Protein AF-A0A1X0QVS4-F1 (afdb_monomer)

Nearest PDB structures (foldseek):
  6o60-assembly1_C  TM=9.114E-01  e=9.063E-06  Homo sapiens
  6wcq-assembly1_B  TM=8.291E-01  e=2.139E-06  Homo sapiens
  1fs2-assembly1_C  TM=6.252E-01  e=4.078E-04  Homo sapiens
  8bya-assembly1_E  TM=4.951E-01  e=1.244E-03  Homo sapiens
  9be4-assembly1_A  TM=3.996E-01  e=5.946E-01  Brevibacillus parabrevis

Radius of gyration: 20.57 Å; Cα contacts (8 Å, |Δi|>4): 271; chains: 1; bounding box: 46×61×54 Å

Organism: NCBI:txid86635

Sequence (178 aa):
MSECNQVNSSDGFFRLAIECTSLETLLLAYQTGVTNQAMQLFLSHCPSLRHVDVSGCRLLTDHAFLLNDNDLQLETLNVSGLDLLTSDSIHQLLSRLSRLKELCLGVTYDLDEADRILEIINHCEKKFFIDIERYYTICRINHTDTNIPTHPHPRLVHLPSTDISLPSASTWNLPSLQ

Solvent-accessible surface area (backbone atoms only — not comparable to full-atom values): 10366 Å² total; per-residue (Å²): 144,78,73,70,67,58,50,46,34,76,67,35,40,47,50,48,18,70,73,42,36,78,36,38,69,47,83,47,59,63,33,88,55,51,38,30,67,49,44,42,41,36,66,71,39,15,59,53,27,25,37,39,32,42,24,44,16,62,67,29,35,47,69,28,71,68,66,93,71,71,77,54,48,33,29,36,41,32,50,20,60,30,84,56,50,48,69,69,44,54,47,48,50,67,71,48,36,83,52,43,42,36,40,31,42,26,81,86,51,62,62,72,58,52,48,53,48,47,55,62,70,28,66,89,48,83,46,62,46,74,37,70,89,60,45,38,16,39,32,45,65,53,102,82,62,85,79,66,80,88,63,83,74,82,74,77,75,77,72,73,95,69,81,84,77,77,78,73,95,82,74,82,81,75,82,84,83,130

pLDDT: mean 80.31, std 20.59, range [31.5, 98.31]

Foldseek 3Di:
DPPVVVCLAPVNLLCCLQVVQCDQEEAQALPQSDALSSLQSNQVRNQNHAYYEHANNQRDALSSVPDPDLRRQHAEYEHANNPRYDLVSVLVCVVRNPNHFKYAHFLPDDLVSVVVSQCVVCVPHNQWAFDVVRRRMIGGDDPPDPPGDPDRDPPPPPPPPDDPPDDDPPPDPDDDDD

Secondary structure (DSSP, 8-state):
--STTTTTSHHHHHHHHHH-TT--EEE-TT-TT--HHHHHHHHHH-TT--EEE-TT-TT-BGGGG--S-S-----EEE-TT-TB--HHHHHHHHHH-TT--EEE--TTS-HHHHHHHHHHHTSSS--EEEETTTTSEEEEPPTT-TT---S--------------PPPS----PPPP-

Mean predicted aligned error: 10.95 Å

InterPro domains:
  IPR006553 Leucine-rich repeat, cysteine-containing subtype [SM00367] (20-45)
  IPR006553 Leucine-rich repeat, cysteine-containing subtype [SM00367] (46-70)
  IPR006553 Leucine-rich repeat, cysteine-containing subtype [SM00367] (71-96)
  IPR032675 Leucine-rich repeat domain superfamily [G3DSA:3.80.10.10] (1-168)

Structure (mmCIF, N/CA/C/O backbone):
data_AF-A0A1X0QVS4-F1
#
_entry.id   AF-A0A1X0QVS4-F1
#
loop_
_atom_site.group_PDB
_atom_site.id
_atom_site.type_symbol
_atom_site.label_atom_id
_atom_site.label_alt_id
_atom_site.label_comp_id
_atom_site.label_asym_id
_atom_site.label_entity_id
_atom_site.label_seq_id
_atom_site.pdbx_PDB_ins_code
_atom_site.Cartn_x
_atom_site.Cartn_y
_atom_site.Cartn_z
_atom_site.occupancy
_atom_site.B_iso_or_equiv
_atom_site.auth_seq_id
_atom_site.auth_comp_id
_atom_site.auth_asym_id
_atom_site.auth_atom_id
_atom_site.pdbx_PDB_model_num
ATOM 1 N N . MET A 1 1 ? 3.334 -16.657 -26.016 1.00 38.31 1 MET A N 1
ATOM 2 C CA . MET A 1 1 ? 3.492 -15.916 -24.741 1.00 38.31 1 MET A CA 1
ATOM 3 C C . MET A 1 1 ? 4.290 -14.624 -24.967 1.00 38.31 1 MET A C 1
ATOM 5 O O . MET A 1 1 ? 5.210 -14.345 -24.216 1.00 38.31 1 MET A O 1
ATOM 9 N N . SER A 1 2 ? 3.974 -13.830 -25.997 1.00 41.56 2 SER A N 1
ATOM 10 C CA . SER A 1 2 ? 4.883 -12.760 -26.465 1.00 41.56 2 SER A CA 1
ATOM 11 C C . SER A 1 2 ? 4.230 -11.376 -26.567 1.00 41.56 2 SER A C 1
ATOM 13 O O . SER A 1 2 ? 4.905 -10.418 -26.924 1.00 41.56 2 SER A O 1
ATOM 15 N N . GLU A 1 3 ? 2.943 -11.248 -26.237 1.00 41.56 3 GLU A N 1
ATOM 16 C CA . GLU A 1 3 ? 2.177 -10.016 -26.485 1.00 41.56 3 GLU A CA 1
ATOM 17 C C . GLU A 1 3 ? 1.961 -9.152 -25.230 1.00 41.56 3 GLU A C 1
ATOM 19 O O . GLU A 1 3 ? 1.669 -7.967 -25.350 1.00 41.56 3 GLU A O 1
ATOM 24 N N . CYS A 1 4 ? 2.207 -9.672 -24.020 1.00 45.28 4 CYS A N 1
ATOM 25 C CA . CYS A 1 4 ? 2.080 -8.881 -22.784 1.00 45.28 4 CYS A CA 1
ATOM 26 C C . CYS A 1 4 ? 3.249 -7.905 -22.542 1.00 45.28 4 CYS A C 1
ATOM 28 O O . CYS A 1 4 ? 3.145 -7.026 -21.691 1.00 45.28 4 CYS A O 1
ATOM 30 N N . ASN A 1 5 ? 4.348 -8.004 -23.299 1.00 46.41 5 ASN A N 1
ATOM 31 C CA . ASN A 1 5 ? 5.523 -7.151 -23.083 1.00 46.41 5 ASN A CA 1
ATOM 32 C C . ASN A 1 5 ? 5.328 -5.700 -23.552 1.00 46.41 5 ASN A C 1
ATOM 34 O O . ASN A 1 5 ? 6.068 -4.827 -23.110 1.00 46.41 5 ASN A O 1
ATOM 38 N N . GLN A 1 6 ? 4.353 -5.421 -24.428 1.00 49.31 6 GLN A N 1
ATOM 39 C CA . GLN A 1 6 ? 4.104 -4.052 -24.904 1.00 49.31 6 GLN A CA 1
ATOM 40 C C . GLN A 1 6 ? 3.327 -3.215 -23.884 1.00 49.31 6 GLN A C 1
ATOM 42 O O . GLN A 1 6 ? 3.562 -2.012 -23.774 1.00 49.31 6 GLN A O 1
ATOM 47 N N . VAL A 1 7 ? 2.448 -3.848 -23.100 1.00 57.62 7 VAL A N 1
ATOM 48 C CA . VAL A 1 7 ? 1.670 -3.163 -22.056 1.00 57.62 7 VAL 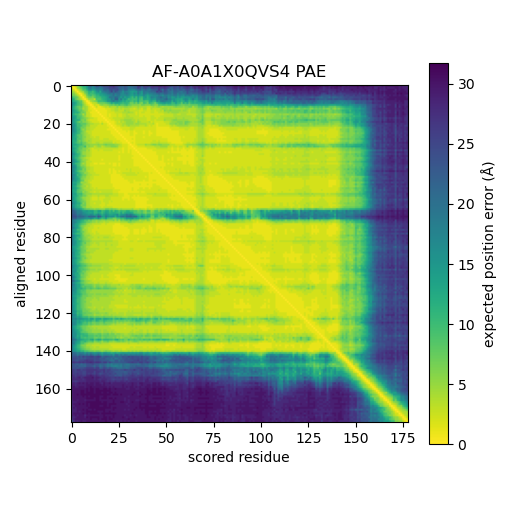A CA 1
ATOM 49 C C . VAL A 1 7 ? 2.568 -2.753 -20.889 1.00 57.62 7 VAL A C 1
ATOM 51 O O . VAL A 1 7 ? 2.390 -1.678 -20.332 1.00 57.62 7 VAL A O 1
ATOM 54 N N . ASN A 1 8 ? 3.595 -3.559 -20.604 1.00 55.66 8 ASN A N 1
ATOM 55 C CA . ASN A 1 8 ? 4.583 -3.295 -19.558 1.00 55.66 8 ASN A CA 1
ATOM 56 C C . ASN A 1 8 ? 5.638 -2.238 -19.945 1.00 55.66 8 ASN A C 1
ATOM 58 O O . ASN A 1 8 ? 6.619 -2.058 -19.225 1.00 55.66 8 ASN A O 1
ATOM 62 N N . SER A 1 9 ? 5.472 -1.558 -21.083 1.00 66.56 9 SER A N 1
ATOM 63 C CA . SER A 1 9 ? 6.264 -0.374 -21.416 1.00 66.56 9 SER A CA 1
ATOM 64 C C . SER A 1 9 ? 5.683 0.866 -20.729 1.00 66.56 9 SER A C 1
ATOM 66 O O . SER A 1 9 ? 4.486 0.923 -20.444 1.00 66.56 9 SER A O 1
ATOM 68 N N . SER A 1 10 ? 6.514 1.886 -20.492 1.00 70.19 10 SER A N 1
ATOM 69 C CA . SER A 1 10 ? 6.056 3.186 -19.974 1.00 70.19 10 SER A CA 1
ATOM 70 C C . SER A 1 10 ? 4.887 3.749 -20.785 1.00 70.19 10 SER A C 1
ATOM 72 O O . SER A 1 10 ? 3.945 4.294 -20.215 1.00 70.19 10 SER A O 1
ATOM 74 N N . ASP A 1 11 ? 4.925 3.560 -22.104 1.00 78.62 11 ASP A N 1
ATOM 75 C CA . ASP A 1 11 ? 3.928 4.077 -23.040 1.00 78.62 11 ASP A CA 1
ATOM 76 C C . ASP A 1 11 ? 2.620 3.279 -22.967 1.00 78.62 11 ASP A C 1
ATOM 78 O O . ASP A 1 11 ? 1.534 3.855 -23.038 1.00 78.62 11 ASP A O 1
ATOM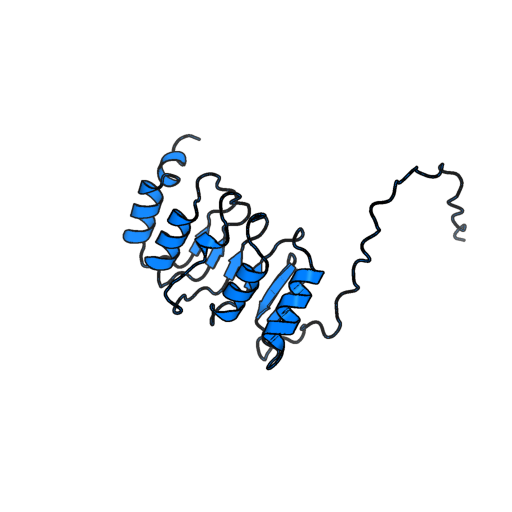 82 N N . GLY A 1 12 ? 2.708 1.959 -22.775 1.00 82.19 12 GLY A N 1
ATOM 83 C CA . GLY A 1 12 ? 1.550 1.086 -22.582 1.00 82.19 12 GLY A CA 1
ATOM 84 C C . GLY A 1 12 ? 0.770 1.441 -21.317 1.00 82.19 12 GLY A C 1
ATOM 85 O O . GLY A 1 12 ? -0.439 1.670 -21.384 1.00 82.19 12 GLY A O 1
ATOM 86 N N . PHE A 1 13 ? 1.464 1.571 -20.184 1.00 85.19 13 PHE A N 1
ATOM 87 C CA . PHE A 1 13 ? 0.845 1.999 -18.928 1.00 85.19 13 PHE A CA 1
ATOM 88 C C . PHE A 1 13 ? 0.297 3.420 -18.996 1.00 85.19 13 PHE A C 1
ATOM 90 O O . PHE A 1 13 ? -0.798 3.664 -18.493 1.00 85.19 13 PHE A O 1
ATOM 97 N N . PHE A 1 14 ? 1.009 4.340 -19.655 1.00 86.00 14 PHE A N 1
ATOM 98 C CA . PHE A 1 14 ? 0.517 5.698 -19.859 1.00 86.00 14 PHE A CA 1
ATOM 99 C C . PHE A 1 14 ? -0.824 5.695 -20.585 1.00 86.00 14 PHE A C 1
ATOM 101 O O . PHE A 1 14 ? -1.791 6.242 -20.059 1.00 86.00 14 PHE A O 1
ATOM 108 N N . ARG A 1 15 ? -0.912 5.027 -21.743 1.00 87.81 15 ARG A N 1
ATOM 109 C CA . ARG A 1 15 ? -2.158 4.953 -22.521 1.00 87.81 15 ARG A CA 1
ATOM 110 C C . ARG A 1 15 ? -3.296 4.326 -21.723 1.00 87.81 15 ARG A C 1
ATOM 112 O O . ARG A 1 15 ? -4.392 4.874 -21.728 1.00 87.81 15 ARG A O 1
ATOM 119 N N . LEU A 1 16 ? -3.033 3.239 -20.997 1.00 87.44 16 LEU A N 1
ATOM 120 C CA . LEU A 1 16 ? -4.042 2.622 -20.134 1.00 87.44 16 LEU A CA 1
ATOM 121 C C . LEU A 1 16 ? -4.538 3.579 -19.049 1.00 87.44 16 LEU A C 1
ATOM 123 O O . LEU A 1 16 ? -5.743 3.704 -18.867 1.00 87.44 16 LEU A O 1
ATOM 127 N N . ALA A 1 17 ? -3.641 4.274 -18.353 1.00 87.88 17 ALA A N 1
ATOM 128 C CA . ALA A 1 17 ? -4.026 5.191 -17.286 1.00 87.88 17 ALA A CA 1
ATOM 129 C C . ALA A 1 17 ? -4.885 6.357 -17.810 1.00 87.88 17 ALA A C 1
ATOM 131 O O . ALA A 1 17 ? -5.881 6.711 -17.183 1.00 87.88 17 ALA A O 1
ATOM 132 N N . ILE A 1 18 ? -4.544 6.925 -18.975 1.00 88.31 18 ILE A N 1
ATOM 133 C CA . ILE A 1 18 ? -5.279 8.073 -19.535 1.00 88.31 18 ILE A CA 1
ATOM 134 C C . ILE A 1 18 ? -6.581 7.687 -20.256 1.00 88.31 18 ILE A C 1
ATOM 136 O O . ILE A 1 18 ? -7.505 8.495 -20.301 1.00 88.31 18 ILE A O 1
ATOM 140 N N . GLU A 1 19 ? -6.671 6.486 -20.836 1.00 90.44 19 GLU A N 1
ATOM 141 C CA . GLU A 1 19 ? -7.868 6.019 -21.555 1.00 90.44 19 GLU A CA 1
ATOM 142 C C . GLU A 1 19 ? -8.857 5.318 -20.607 1.00 90.44 19 GLU A C 1
ATOM 144 O O . GLU A 1 19 ? -10.070 5.408 -20.799 1.00 90.44 19 GLU A O 1
ATOM 149 N N . CYS A 1 20 ? -8.368 4.655 -19.553 1.00 88.69 20 CYS A N 1
ATOM 150 C CA . CYS A 1 20 ? -9.178 3.916 -18.581 1.00 88.69 20 CYS A CA 1
ATOM 151 C C . CYS A 1 20 ? -9.369 4.700 -17.271 1.00 88.69 20 CYS A C 1
ATOM 153 O O . CYS A 1 20 ? -9.089 4.209 -16.180 1.00 88.69 20 CYS A O 1
ATOM 155 N N . THR A 1 21 ? -9.900 5.918 -17.351 1.00 89.81 21 THR A N 1
ATOM 156 C CA . THR A 1 21 ? -10.068 6.802 -16.177 1.00 89.81 21 THR A CA 1
ATOM 157 C C . THR A 1 21 ? -11.095 6.302 -15.152 1.00 89.81 21 THR A C 1
ATOM 159 O O . THR A 1 21 ? -11.050 6.690 -13.987 1.00 89.81 21 THR A O 1
ATOM 162 N N . SER A 1 22 ? -12.007 5.411 -15.555 1.00 92.50 22 SER A N 1
ATOM 163 C CA . SER A 1 22 ? -13.005 4.776 -14.672 1.00 92.50 22 SER A CA 1
ATOM 164 C C . SER A 1 22 ? -12.529 3.452 -14.061 1.00 92.50 22 SER A C 1
ATOM 166 O O . SER A 1 22 ? -13.344 2.667 -13.581 1.00 92.50 22 SER A O 1
ATOM 168 N N . LEU A 1 23 ? -11.229 3.152 -14.126 1.00 94.25 23 LEU A N 1
ATOM 169 C CA . LEU A 1 23 ? -10.682 1.909 -13.592 1.00 94.25 23 LEU A CA 1
ATOM 170 C C . LEU A 1 23 ? -10.853 1.852 -12.067 1.00 94.25 23 LEU A C 1
ATOM 172 O O . LEU A 1 23 ? -10.329 2.700 -11.351 1.00 94.25 23 LEU A O 1
ATOM 176 N N . GLU A 1 24 ? -11.549 0.825 -11.574 1.00 96.31 24 GLU A N 1
ATOM 177 C CA . GLU A 1 24 ? -11.716 0.587 -10.132 1.00 96.31 24 GLU A CA 1
ATOM 178 C C . GLU A 1 24 ? -10.710 -0.423 -9.570 1.00 96.31 24 GLU A C 1
ATOM 180 O O . GLU A 1 24 ? -10.394 -0.392 -8.382 1.00 96.31 24 GLU A O 1
ATOM 185 N N . THR A 1 25 ? -10.208 -1.330 -10.410 1.00 97.25 25 THR A N 1
ATOM 186 C CA . THR A 1 25 ? -9.322 -2.426 -10.000 1.00 97.25 25 THR A CA 1
ATOM 187 C C . THR A 1 25 ? -8.102 -2.505 -10.909 1.00 97.25 25 THR A C 1
ATOM 189 O O . THR A 1 25 ? -8.247 -2.610 -12.125 1.00 97.25 25 THR A O 1
ATOM 192 N N . LEU A 1 26 ? -6.908 -2.503 -10.319 1.00 96.56 26 LEU A N 1
ATOM 193 C CA . LEU A 1 26 ? -5.629 -2.645 -11.009 1.00 96.56 26 LEU A CA 1
ATOM 194 C C . LEU A 1 26 ? -4.856 -3.828 -10.419 1.00 96.56 26 LEU A C 1
ATOM 196 O O . LEU A 1 26 ? -4.452 -3.792 -9.260 1.00 96.56 26 LEU A O 1
ATOM 200 N N . LEU A 1 27 ? -4.641 -4.866 -11.228 1.00 96.75 27 LEU A N 1
ATOM 201 C CA . LEU A 1 27 ? -3.928 -6.079 -10.827 1.00 96.75 27 LEU A CA 1
ATOM 202 C C . LEU A 1 27 ? -2.660 -6.222 -11.664 1.00 96.75 27 LEU A C 1
ATOM 204 O O . LEU A 1 27 ? -2.720 -6.541 -12.851 1.00 96.75 27 LEU A O 1
ATOM 208 N N . LEU A 1 28 ? -1.516 -5.982 -11.036 1.00 95.38 28 LEU A N 1
ATOM 209 C CA . LEU A 1 28 ? -0.192 -5.995 -11.647 1.00 95.38 28 LEU A CA 1
ATOM 210 C C . LEU A 1 28 ? 0.800 -6.839 -10.832 1.00 95.38 28 LEU A C 1
ATOM 212 O O . LEU A 1 28 ? 2.000 -6.593 -10.876 1.00 95.38 28 LEU A O 1
ATOM 216 N N . ALA A 1 29 ? 0.328 -7.846 -10.096 1.00 95.50 29 ALA A N 1
ATOM 217 C CA . ALA A 1 29 ? 1.189 -8.702 -9.286 1.00 95.50 29 ALA A CA 1
ATOM 218 C C . ALA A 1 29 ? 2.315 -9.369 -10.111 1.00 95.50 29 ALA A C 1
ATOM 220 O O . ALA A 1 29 ? 2.115 -9.819 -11.247 1.00 95.50 29 ALA A O 1
ATOM 221 N N . TYR A 1 30 ? 3.504 -9.443 -9.512 1.00 94.19 30 TYR A N 1
ATOM 222 C CA . TYR A 1 30 ? 4.736 -10.054 -10.023 1.00 94.19 30 TYR A CA 1
ATOM 223 C C . TYR A 1 30 ? 5.214 -9.525 -11.384 1.00 94.19 30 TYR A C 1
ATOM 225 O O . TYR A 1 30 ? 5.986 -10.191 -12.079 1.00 94.19 30 TYR A O 1
ATOM 233 N N . GLN A 1 31 ? 4.785 -8.325 -11.780 1.00 92.25 31 GLN A N 1
ATOM 234 C CA . GLN A 1 31 ? 5.213 -7.722 -13.037 1.00 92.25 31 GLN A CA 1
ATOM 235 C C . GLN A 1 31 ? 6.565 -7.017 -12.873 1.00 92.25 31 GLN A C 1
ATOM 237 O O . GLN A 1 31 ? 6.719 -6.072 -12.103 1.00 92.25 31 GLN A O 1
ATOM 242 N N . THR A 1 32 ? 7.562 -7.435 -13.654 1.00 85.19 32 THR A N 1
ATOM 243 C CA . THR A 1 32 ? 8.924 -6.871 -13.603 1.00 85.19 32 THR A CA 1
ATOM 244 C C . THR A 1 32 ? 9.061 -5.516 -14.299 1.00 85.19 32 THR A C 1
ATOM 246 O O . THR A 1 32 ? 10.084 -4.861 -14.143 1.00 85.19 32 THR A O 1
ATOM 249 N N . GLY A 1 33 ? 8.072 -5.112 -15.104 1.00 85.12 33 GLY A N 1
ATOM 250 C CA . GLY A 1 33 ? 8.078 -3.846 -15.850 1.00 85.12 33 GLY A CA 1
ATOM 251 C C . GLY A 1 33 ? 7.354 -2.694 -15.152 1.00 85.12 33 GLY A C 1
ATOM 252 O O . GLY A 1 33 ? 7.338 -1.582 -15.673 1.00 85.12 33 GLY A O 1
ATOM 253 N N . VAL A 1 34 ? 6.739 -2.940 -13.993 1.00 91.56 34 VAL A N 1
ATOM 254 C CA . VAL A 1 34 ? 5.989 -1.913 -13.262 1.00 91.56 34 VAL A CA 1
ATOM 255 C C . VAL A 1 34 ? 6.966 -1.021 -12.507 1.00 91.56 34 VAL A C 1
ATOM 257 O O . VAL A 1 34 ? 7.715 -1.480 -11.647 1.00 91.56 34 VAL A O 1
ATOM 260 N N . THR A 1 35 ? 6.968 0.263 -12.855 1.00 93.00 35 THR A N 1
ATOM 261 C CA . THR A 1 35 ? 7.853 1.280 -12.278 1.00 93.00 35 THR A CA 1
ATOM 262 C C . THR A 1 35 ? 7.076 2.243 -11.384 1.00 93.00 35 THR A C 1
ATOM 264 O O . THR A 1 35 ? 5.852 2.352 -11.480 1.00 93.00 35 THR A O 1
ATOM 267 N N . ASN A 1 36 ? 7.797 3.014 -10.564 1.00 94.94 36 ASN A N 1
ATOM 268 C CA . ASN A 1 36 ? 7.209 4.093 -9.764 1.00 94.94 36 ASN A CA 1
ATOM 269 C C . ASN A 1 36 ? 6.385 5.063 -10.626 1.00 94.94 36 ASN A C 1
ATOM 271 O O . ASN A 1 36 ? 5.276 5.429 -10.253 1.00 94.94 36 ASN A O 1
ATOM 275 N N . GLN A 1 37 ? 6.895 5.422 -11.810 1.00 92.25 37 GLN A N 1
ATOM 276 C CA . GLN A 1 37 ? 6.202 6.312 -12.742 1.00 92.25 37 GLN A CA 1
ATOM 277 C C . GLN A 1 37 ? 4.903 5.691 -13.270 1.00 92.25 37 GLN A C 1
ATOM 279 O O . GLN A 1 37 ? 3.888 6.378 -13.345 1.00 92.25 37 GLN A O 1
ATOM 284 N N . ALA A 1 38 ? 4.911 4.398 -13.613 1.00 92.25 38 ALA A N 1
ATOM 285 C CA . ALA A 1 38 ? 3.699 3.704 -14.044 1.00 92.25 38 ALA A CA 1
ATOM 286 C C . ALA A 1 38 ? 2.628 3.727 -12.944 1.00 92.25 38 ALA A C 1
ATOM 288 O O . ALA A 1 38 ? 1.474 4.055 -13.213 1.00 92.25 38 ALA A O 1
ATOM 289 N N . MET A 1 39 ? 3.019 3.467 -11.693 1.00 94.19 39 MET A N 1
ATOM 290 C CA . MET A 1 39 ? 2.101 3.546 -10.556 1.00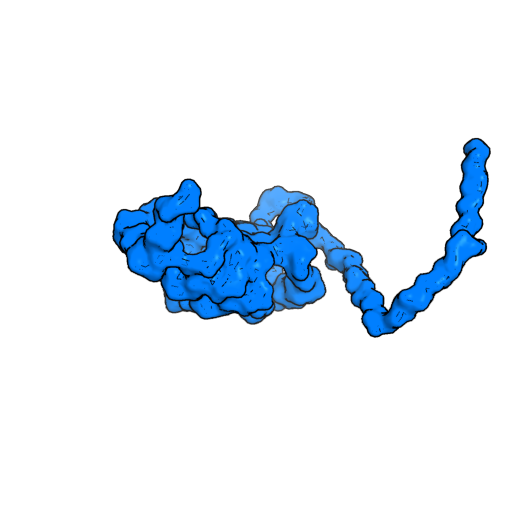 94.19 39 MET A CA 1
ATOM 291 C C . MET A 1 39 ? 1.551 4.951 -10.339 1.00 94.19 39 MET A C 1
ATOM 293 O O . MET A 1 39 ? 0.339 5.116 -10.218 1.00 94.19 39 MET A O 1
ATOM 297 N N . GLN A 1 40 ? 2.403 5.973 -10.372 1.00 92.81 40 GLN A N 1
ATOM 298 C CA . GLN A 1 40 ? 1.963 7.362 -10.249 1.00 92.81 40 GLN A CA 1
ATOM 299 C C . GLN A 1 40 ? 0.980 7.763 -11.358 1.00 92.81 40 GLN A C 1
ATOM 301 O O . GLN A 1 40 ? 0.046 8.518 -11.093 1.00 92.81 40 GLN A O 1
ATOM 306 N N . LEU A 1 41 ? 1.136 7.246 -12.583 1.00 91.69 41 LEU A N 1
ATOM 307 C CA . LEU A 1 41 ? 0.198 7.495 -13.68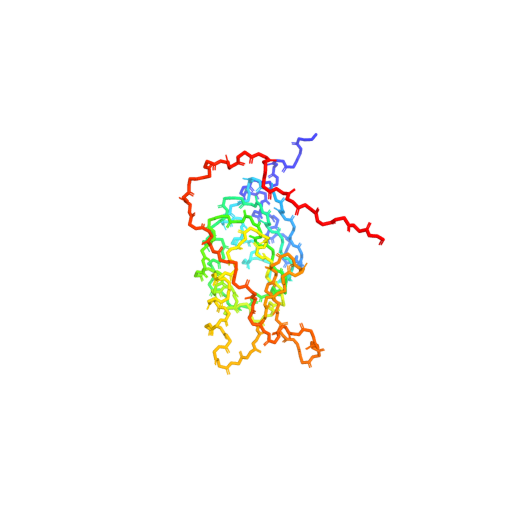2 1.00 91.69 41 LEU A CA 1
ATOM 308 C C . LEU A 1 41 ? -1.194 6.936 -13.382 1.00 91.69 41 LEU A C 1
ATOM 310 O O . LEU A 1 41 ? -2.168 7.678 -13.493 1.00 91.69 41 LEU A O 1
ATOM 314 N N . PHE A 1 42 ? -1.293 5.677 -12.948 1.00 93.12 42 PHE A N 1
ATOM 315 C CA . PHE A 1 42 ? -2.583 5.090 -12.574 1.00 93.12 42 PHE A CA 1
ATOM 316 C C . PHE A 1 42 ? -3.220 5.819 -11.396 1.00 93.12 42 PHE A C 1
ATOM 318 O O . PHE A 1 42 ? -4.398 6.161 -11.447 1.00 93.12 42 PHE A O 1
ATOM 325 N N . LEU A 1 43 ? -2.440 6.115 -10.356 1.00 92.06 43 LEU A N 1
ATOM 326 C CA . LEU A 1 43 ? -2.953 6.801 -9.174 1.00 92.06 43 LEU A CA 1
ATOM 327 C C . LEU A 1 43 ? -3.400 8.244 -9.482 1.00 92.06 43 LEU A C 1
ATOM 329 O O . LEU A 1 43 ? -4.306 8.741 -8.828 1.00 92.06 43 LEU A O 1
ATOM 333 N N . SER A 1 44 ? -2.824 8.911 -10.488 1.00 90.62 44 SER A N 1
ATOM 334 C CA . SER A 1 44 ? -3.215 10.278 -10.880 1.00 90.62 44 SER A CA 1
ATOM 335 C C . SER A 1 44 ? -4.352 10.350 -11.902 1.00 90.62 44 SER A C 1
ATOM 337 O O . SER A 1 44 ? -5.108 11.318 -11.890 1.00 90.62 44 SER A O 1
ATOM 339 N N . HIS A 1 45 ? -4.496 9.357 -12.784 1.00 91.50 45 HIS A N 1
ATOM 340 C CA . HIS A 1 45 ? -5.470 9.408 -13.886 1.00 91.50 45 HIS A CA 1
ATOM 341 C C . HIS A 1 45 ? -6.695 8.507 -13.680 1.00 91.50 45 HIS A C 1
ATOM 343 O O . HIS A 1 45 ? -7.686 8.661 -14.395 1.00 91.50 45 HIS A O 1
ATOM 349 N N . CYS A 1 46 ? -6.673 7.616 -12.685 1.00 92.38 46 CYS A N 1
ATOM 350 C CA . CYS A 1 46 ? -7.793 6.741 -12.340 1.00 92.38 46 CYS A CA 1
ATOM 351 C C . CYS A 1 46 ? -8.356 7.107 -10.949 1.00 92.38 46 CYS A C 1
ATOM 353 O O . CYS A 1 46 ? -8.113 6.390 -9.977 1.00 92.38 46 CYS A O 1
ATOM 355 N N . PRO A 1 47 ? -9.126 8.204 -10.804 1.00 91.56 47 PRO A N 1
ATOM 356 C CA . PRO A 1 47 ? -9.643 8.647 -9.501 1.00 91.56 47 PRO A CA 1
ATOM 357 C C . PRO A 1 47 ? -10.641 7.662 -8.871 1.00 91.56 47 PRO A C 1
ATOM 359 O O . PRO A 1 47 ? -10.863 7.682 -7.661 1.00 91.56 47 PRO A O 1
ATOM 362 N N . SER A 1 48 ? -11.242 6.792 -9.686 1.00 93.19 48 SER A N 1
ATOM 363 C CA . SER A 1 48 ? -12.156 5.740 -9.241 1.00 93.19 48 SER A CA 1
ATOM 364 C C . SER A 1 48 ? -11.443 4.492 -8.725 1.00 93.19 48 SER A C 1
ATOM 366 O O . SER A 1 48 ? -12.129 3.542 -8.371 1.00 93.19 48 SER A O 1
ATOM 368 N N . LEU A 1 49 ? -10.108 4.458 -8.674 1.00 95.00 49 LEU A N 1
ATOM 369 C CA . LEU A 1 49 ? -9.364 3.269 -8.271 1.00 95.00 49 LEU A CA 1
ATOM 370 C C . LEU A 1 49 ? -9.613 2.933 -6.793 1.00 95.00 49 LEU A C 1
ATOM 372 O O . LEU A 1 49 ? -9.468 3.782 -5.912 1.00 95.00 49 LEU A O 1
ATOM 376 N N . ARG A 1 50 ? -9.983 1.676 -6.530 1.00 96.88 50 ARG A N 1
ATOM 377 C CA . ARG A 1 50 ? -10.362 1.154 -5.203 1.00 96.88 50 ARG A CA 1
ATOM 378 C C . ARG A 1 50 ? -9.517 -0.042 -4.796 1.00 96.88 50 ARG A C 1
ATOM 380 O O . ARG A 1 50 ? -9.195 -0.181 -3.620 1.00 96.88 50 ARG A O 1
ATOM 387 N N . HIS A 1 51 ? -9.153 -0.890 -5.751 1.00 98.25 51 HIS A N 1
ATOM 388 C CA . HIS A 1 51 ? -8.463 -2.147 -5.488 1.00 98.25 51 HIS A CA 1
ATOM 389 C C . HIS A 1 51 ? -7.167 -2.209 -6.284 1.00 98.25 51 HIS A C 1
ATOM 391 O O . HIS A 1 51 ? -7.188 -2.188 -7.513 1.00 98.25 51 HIS A O 1
ATOM 397 N N . VAL A 1 52 ? -6.035 -2.275 -5.591 1.00 98.06 52 VAL A N 1
ATOM 398 C CA . VAL A 1 52 ? -4.714 -2.320 -6.220 1.00 98.06 52 VAL A CA 1
ATOM 399 C C . VAL A 1 52 ? -3.927 -3.500 -5.682 1.00 98.06 52 VAL A C 1
ATOM 401 O O . VAL A 1 52 ? -3.718 -3.613 -4.475 1.00 98.06 52 VAL A O 1
ATOM 404 N N . ASP A 1 53 ? -3.448 -4.346 -6.587 1.00 98.31 53 ASP A N 1
ATOM 405 C CA . ASP A 1 53 ? -2.468 -5.380 -6.278 1.00 98.31 53 ASP A CA 1
ATOM 406 C C . ASP A 1 53 ? -1.214 -5.182 -7.123 1.00 98.31 53 ASP A C 1
ATOM 408 O O . ASP A 1 53 ? -1.240 -5.321 -8.347 1.00 98.31 53 ASP A O 1
ATOM 412 N N . VAL A 1 54 ? -0.116 -4.855 -6.450 1.00 97.88 54 VAL A N 1
ATOM 413 C CA . VAL A 1 54 ? 1.220 -4.703 -7.039 1.00 97.88 54 VAL A CA 1
ATOM 414 C C . VAL A 1 54 ? 2.234 -5.595 -6.330 1.00 97.88 54 VAL A C 1
ATOM 416 O O . VAL A 1 54 ? 3.440 -5.352 -6.388 1.00 97.88 54 VAL A O 1
ATOM 419 N N . SER A 1 55 ? 1.754 -6.635 -5.649 1.00 97.81 55 SER A N 1
ATOM 420 C CA . SER A 1 55 ? 2.600 -7.554 -4.900 1.00 97.81 55 SER A CA 1
ATOM 421 C C . SER A 1 55 ? 3.707 -8.137 -5.778 1.00 97.81 55 SER A C 1
ATOM 423 O O . SER A 1 55 ? 3.520 -8.415 -6.961 1.00 97.81 55 SER A O 1
ATOM 425 N N . GLY A 1 56 ? 4.911 -8.264 -5.230 1.00 96.12 56 GLY A N 1
ATOM 426 C CA . GLY A 1 56 ? 6.075 -8.787 -5.944 1.00 96.12 56 GLY A CA 1
ATOM 427 C C . GLY A 1 56 ? 6.624 -7.899 -7.071 1.00 96.12 56 GLY A C 1
ATOM 428 O O . GLY A 1 56 ? 7.545 -8.333 -7.765 1.00 96.12 56 GLY A O 1
ATOM 429 N N . CYS A 1 57 ? 6.127 -6.671 -7.269 1.00 96.19 57 CYS A N 1
ATOM 430 C CA . CYS A 1 57 ? 6.712 -5.698 -8.204 1.00 96.19 57 CYS A CA 1
ATOM 431 C C . CYS A 1 57 ? 7.978 -5.054 -7.622 1.00 96.19 57 CYS A C 1
ATOM 433 O O . CYS A 1 57 ? 7.977 -3.900 -7.207 1.00 96.19 57 CYS A O 1
ATOM 435 N N . ARG A 1 58 ? 9.090 -5.793 -7.609 1.00 93.06 58 ARG A N 1
ATOM 436 C CA . ARG A 1 58 ? 10.329 -5.454 -6.871 1.00 93.06 58 ARG A CA 1
ATOM 437 C C . ARG A 1 58 ? 11.025 -4.134 -7.241 1.00 93.06 58 ARG A C 1
ATOM 439 O O . ARG A 1 58 ? 11.983 -3.761 -6.576 1.00 93.06 58 ARG A O 1
ATOM 446 N N . LEU A 1 59 ? 10.599 -3.455 -8.307 1.00 94.06 59 LEU A N 1
ATOM 447 C CA . LEU A 1 59 ? 11.124 -2.138 -8.691 1.00 94.06 59 LEU A CA 1
ATOM 448 C C . LEU A 1 59 ? 10.386 -0.976 -8.016 1.00 94.06 59 LEU A C 1
ATOM 450 O O . LEU A 1 59 ? 10.821 0.170 -8.143 1.00 94.06 59 LEU A O 1
ATOM 454 N N . LEU A 1 60 ? 9.271 -1.252 -7.338 1.00 96.88 60 LEU A N 1
ATOM 455 C CA . LEU A 1 60 ? 8.503 -0.235 -6.640 1.00 96.88 60 LEU A CA 1
ATOM 456 C C . LEU A 1 60 ? 9.170 0.148 -5.323 1.00 96.88 60 LEU A C 1
ATOM 458 O O . LEU A 1 60 ? 9.561 -0.709 -4.534 1.00 96.88 60 LEU A O 1
ATOM 462 N N . THR A 1 61 ? 9.269 1.453 -5.100 1.00 97.50 61 THR A N 1
ATOM 463 C CA . THR A 1 61 ? 9.777 2.064 -3.867 1.00 97.50 61 THR A CA 1
ATOM 464 C C . THR A 1 61 ? 8.741 3.039 -3.318 1.00 97.50 61 THR A C 1
ATOM 466 O O . THR A 1 61 ? 7.701 3.259 -3.944 1.00 97.50 61 THR A O 1
ATOM 469 N N . ASP A 1 62 ? 9.051 3.703 -2.206 1.00 96.69 62 ASP A N 1
ATOM 470 C CA . ASP A 1 62 ? 8.227 4.772 -1.623 1.00 96.69 62 ASP A CA 1
ATOM 471 C C . ASP A 1 62 ? 7.733 5.792 -2.662 1.00 96.69 62 ASP A C 1
ATOM 473 O O . ASP A 1 62 ? 6.603 6.275 -2.591 1.00 96.69 62 ASP A O 1
ATOM 477 N N . HIS A 1 63 ? 8.553 6.077 -3.681 1.00 95.56 63 HIS A N 1
ATOM 478 C CA . HIS A 1 63 ? 8.232 7.041 -4.731 1.00 95.56 63 HIS A CA 1
ATOM 479 C C . HIS A 1 63 ? 6.988 6.665 -5.541 1.00 95.56 63 HIS A C 1
ATOM 481 O O . HIS A 1 63 ? 6.295 7.562 -6.014 1.00 95.56 63 HIS A O 1
ATOM 487 N N . ALA A 1 64 ? 6.669 5.375 -5.682 1.00 95.12 64 ALA A N 1
ATOM 488 C CA . ALA A 1 64 ? 5.460 4.918 -6.370 1.00 95.12 64 ALA A CA 1
ATOM 489 C C . ALA A 1 64 ? 4.174 5.460 -5.731 1.00 95.12 64 ALA A C 1
ATOM 491 O O . ALA A 1 64 ? 3.175 5.656 -6.421 1.00 95.12 64 ALA A O 1
ATOM 492 N N . PHE A 1 65 ? 4.218 5.702 -4.419 1.00 93.12 65 PHE A N 1
ATOM 493 C CA . PHE A 1 65 ? 3.078 6.093 -3.595 1.00 93.12 65 PHE A CA 1
ATOM 494 C C . PHE A 1 65 ? 3.204 7.522 -3.043 1.00 93.12 65 PHE A C 1
ATOM 496 O O . PHE A 1 65 ? 2.349 7.972 -2.277 1.00 93.12 65 PHE A O 1
ATOM 503 N N . LEU A 1 66 ? 4.237 8.266 -3.460 1.00 85.75 66 LEU A N 1
ATOM 504 C CA . LEU A 1 66 ? 4.334 9.706 -3.234 1.00 85.75 66 LEU A CA 1
ATOM 505 C C . LEU A 1 66 ? 3.293 10.414 -4.101 1.00 85.75 66 LEU A C 1
ATOM 507 O O . LEU A 1 66 ? 3.528 10.744 -5.262 1.00 85.75 66 LEU A O 1
ATOM 511 N N . LEU A 1 67 ? 2.118 10.616 -3.522 1.00 71.75 67 LEU A N 1
ATOM 512 C CA . LEU A 1 67 ? 1.005 11.299 -4.163 1.00 71.75 67 LEU A CA 1
ATOM 513 C C . LEU A 1 67 ? 0.945 12.743 -3.689 1.00 71.75 67 LEU A C 1
ATOM 515 O O . LEU A 1 67 ? 1.249 13.024 -2.530 1.00 71.75 67 LEU A O 1
ATOM 519 N N . ASN A 1 68 ? 0.524 13.657 -4.556 1.00 67.50 68 ASN A N 1
ATOM 520 C CA . ASN A 1 68 ? 0.286 15.051 -4.173 1.00 67.50 68 ASN A CA 1
ATOM 521 C C . ASN A 1 68 ? -1.165 15.273 -3.722 1.00 67.50 68 ASN A C 1
ATOM 523 O O . ASN A 1 68 ? -1.404 16.086 -2.833 1.00 67.50 68 ASN A O 1
ATOM 527 N N . ASP A 1 69 ? -2.102 14.486 -4.255 1.00 64.25 69 ASP A N 1
ATOM 528 C CA . ASP A 1 69 ? -3.527 14.593 -3.955 1.00 64.25 69 ASP A CA 1
ATOM 529 C C . ASP A 1 69 ? -3.966 13.550 -2.920 1.00 64.25 69 ASP A C 1
ATOM 531 O O . ASP A 1 69 ? -3.558 12.389 -2.959 1.00 64.25 69 ASP A O 1
ATOM 535 N N . ASN A 1 70 ? -4.800 13.975 -1.969 1.00 60.69 70 ASN A N 1
ATOM 536 C CA . ASN A 1 70 ? -5.271 13.142 -0.855 1.00 60.69 70 ASN A CA 1
ATOM 537 C C . ASN A 1 70 ? -6.620 12.444 -1.127 1.00 60.69 70 ASN A C 1
ATOM 539 O O . ASN A 1 70 ? -7.134 11.765 -0.242 1.00 60.69 70 ASN A O 1
ATOM 543 N N . ASP A 1 71 ? -7.177 12.567 -2.336 1.00 68.81 71 ASP A N 1
ATOM 544 C CA . ASP A 1 71 ? -8.539 12.110 -2.660 1.00 68.81 71 ASP A CA 1
ATOM 545 C C . ASP A 1 71 ? -8.604 10.720 -3.310 1.00 68.81 71 ASP A C 1
ATOM 547 O O . ASP A 1 71 ? -9.603 10.362 -3.943 1.00 68.81 71 ASP A O 1
ATOM 551 N N . LEU A 1 72 ? -7.571 9.890 -3.141 1.00 84.44 72 LEU A N 1
ATOM 552 C CA . LEU A 1 72 ? -7.647 8.510 -3.609 1.00 84.44 72 LEU A CA 1
ATOM 553 C C . LEU A 1 72 ? -8.734 7.724 -2.877 1.00 84.44 72 LEU A C 1
ATOM 555 O O . LEU A 1 72 ? -8.828 7.718 -1.650 1.00 84.44 72 LEU A O 1
ATOM 559 N N . GLN A 1 73 ? -9.512 6.982 -3.659 1.00 91.56 73 GLN A N 1
ATOM 560 C CA . GLN A 1 73 ? -10.628 6.171 -3.179 1.00 91.56 73 GLN A CA 1
ATOM 561 C C . GLN A 1 73 ? -10.213 4.719 -2.892 1.00 91.56 73 GLN A C 1
ATOM 563 O O . GLN A 1 73 ? -11.067 3.832 -2.845 1.00 91.56 73 GLN A O 1
ATOM 568 N N . LEU A 1 74 ? -8.908 4.484 -2.692 1.00 95.00 74 LEU A N 1
ATOM 569 C CA . LEU A 1 74 ? -8.347 3.159 -2.447 1.00 95.00 74 LEU A CA 1
ATOM 570 C C . LEU A 1 74 ? -8.946 2.542 -1.184 1.00 95.00 74 LEU A C 1
ATOM 572 O O . LEU A 1 74 ? -8.878 3.115 -0.099 1.00 95.00 74 LEU A O 1
ATOM 576 N N . GLU A 1 75 ? -9.503 1.348 -1.346 1.00 96.94 75 GLU A N 1
ATOM 577 C CA . GLU A 1 75 ? -10.065 0.523 -0.285 1.00 96.94 75 GLU A CA 1
ATOM 578 C C . GLU A 1 75 ? -9.158 -0.659 0.043 1.00 96.94 75 GLU A C 1
ATOM 580 O O . GLU A 1 75 ? -9.030 -1.008 1.212 1.00 96.94 75 GLU A O 1
ATOM 585 N N . THR A 1 76 ? -8.501 -1.261 -0.948 1.00 97.94 76 THR A N 1
ATOM 586 C CA . THR A 1 76 ? -7.568 -2.371 -0.720 1.00 97.94 76 THR A CA 1
ATOM 587 C C . THR A 1 76 ? -6.281 -2.157 -1.500 1.00 97.94 76 THR A C 1
ATOM 589 O O . THR A 1 76 ? -6.320 -1.921 -2.711 1.00 97.94 76 THR A O 1
ATOM 592 N N . LEU A 1 77 ? -5.145 -2.286 -0.822 1.00 97.88 77 LEU A N 1
ATOM 593 C CA . LEU A 1 77 ? -3.822 -2.180 -1.423 1.00 97.88 77 LEU A CA 1
ATOM 594 C C . LEU A 1 77 ? -2.958 -3.367 -0.986 1.00 97.88 77 LEU A C 1
ATOM 596 O O . LEU A 1 77 ? -2.767 -3.597 0.205 1.00 97.88 77 LEU A O 1
ATOM 600 N N . ASN A 1 78 ? -2.426 -4.115 -1.947 1.00 98.19 78 ASN A N 1
ATOM 601 C CA . ASN A 1 78 ? -1.481 -5.196 -1.691 1.00 98.19 78 ASN A CA 1
ATOM 602 C C . ASN A 1 78 ? -0.072 -4.790 -2.141 1.00 98.19 78 ASN A C 1
ATOM 604 O O . ASN A 1 78 ? 0.183 -4.631 -3.338 1.00 98.19 78 ASN A O 1
ATOM 608 N N . VAL A 1 79 ? 0.825 -4.634 -1.164 1.00 97.50 79 VAL A N 1
ATOM 609 C CA . VAL A 1 79 ? 2.246 -4.273 -1.330 1.00 97.50 79 VAL A CA 1
ATOM 610 C C . VAL A 1 79 ? 3.177 -5.401 -0.875 1.00 97.50 79 VAL A C 1
ATOM 612 O O . VAL A 1 79 ? 4.361 -5.183 -0.624 1.00 97.50 79 VAL A O 1
ATOM 615 N N . SER A 1 80 ? 2.657 -6.626 -0.777 1.00 97.06 80 SER A N 1
ATOM 616 C CA . SER A 1 80 ? 3.438 -7.788 -0.352 1.00 97.06 80 SER A CA 1
ATOM 617 C C . SER A 1 80 ? 4.672 -7.997 -1.230 1.00 97.06 80 SER A C 1
ATOM 619 O O . SER A 1 80 ? 4.572 -8.011 -2.458 1.00 97.06 80 SER A O 1
ATOM 621 N N . GLY A 1 81 ? 5.837 -8.214 -0.618 1.00 95.12 81 GLY A N 1
ATOM 622 C CA . GLY A 1 81 ? 7.089 -8.466 -1.346 1.00 95.12 81 GLY A CA 1
ATOM 623 C C . GLY A 1 81 ? 7.644 -7.252 -2.103 1.00 95.12 81 GLY A C 1
ATOM 624 O O . GLY A 1 81 ? 8.388 -7.428 -3.072 1.00 95.12 81 GLY A O 1
ATOM 625 N N . LEU A 1 82 ? 7.257 -6.034 -1.705 1.00 96.19 82 LEU A N 1
ATOM 626 C CA . LEU A 1 82 ? 7.910 -4.792 -2.119 1.00 96.19 82 LEU A CA 1
ATOM 627 C C . LEU A 1 82 ? 9.048 -4.446 -1.148 1.00 96.19 82 LEU A C 1
ATOM 629 O O . LEU A 1 82 ? 8.911 -3.576 -0.296 1.00 96.19 82 LEU A O 1
ATOM 633 N N . ASP A 1 83 ? 10.187 -5.125 -1.293 1.00 93.38 83 ASP A N 1
ATOM 634 C CA . ASP A 1 83 ? 11.320 -5.051 -0.349 1.00 93.38 83 ASP A CA 1
ATOM 635 C C . ASP A 1 83 ? 11.982 -3.658 -0.242 1.00 93.38 83 ASP A C 1
ATOM 637 O O . ASP A 1 83 ? 12.789 -3.417 0.653 1.00 93.38 83 ASP A O 1
ATOM 641 N N . LEU A 1 84 ? 11.673 -2.741 -1.166 1.00 95.69 84 LEU A N 1
ATOM 642 C CA . LEU A 1 84 ? 12.195 -1.368 -1.200 1.00 95.69 84 LEU A CA 1
ATOM 643 C C . LEU A 1 84 ? 11.211 -0.330 -0.636 1.00 95.69 84 LEU A C 1
ATOM 645 O O . LEU A 1 84 ? 11.463 0.871 -0.758 1.00 95.69 84 LEU A O 1
ATOM 649 N N . LEU A 1 85 ? 10.084 -0.777 -0.076 1.00 95.94 85 LEU A N 1
ATOM 650 C CA . LEU A 1 85 ? 9.094 0.074 0.572 1.00 95.94 85 LEU A CA 1
ATOM 651 C C . LEU A 1 85 ? 9.422 0.206 2.066 1.00 95.94 85 LEU A C 1
ATOM 653 O O . LEU A 1 85 ? 9.551 -0.794 2.774 1.00 95.94 85 LEU A O 1
ATOM 657 N N . THR A 1 86 ? 9.570 1.434 2.550 1.00 96.38 86 THR A N 1
ATOM 658 C CA . THR A 1 86 ? 9.962 1.715 3.938 1.00 96.38 86 THR A CA 1
ATOM 659 C C . THR A 1 86 ? 8.765 1.745 4.886 1.00 96.38 86 THR A C 1
ATOM 661 O O . THR A 1 86 ? 7.616 1.933 4.473 1.00 96.38 86 THR A O 1
ATOM 664 N N . SER A 1 87 ? 9.024 1.610 6.189 1.00 95.19 87 SER A N 1
ATOM 665 C CA . SER A 1 87 ? 7.997 1.775 7.222 1.00 95.19 87 SER A CA 1
ATOM 666 C C . SER A 1 87 ? 7.393 3.179 7.249 1.00 95.19 87 SER A C 1
ATOM 668 O O . SER A 1 87 ? 6.184 3.313 7.445 1.00 95.19 87 SER A O 1
ATOM 670 N N . ASP A 1 88 ? 8.181 4.213 6.938 1.00 94.94 88 ASP A N 1
ATOM 671 C CA . ASP A 1 88 ? 7.680 5.578 6.743 1.00 94.94 88 ASP A CA 1
ATOM 672 C C . ASP A 1 88 ? 6.626 5.635 5.628 1.00 94.94 88 ASP A C 1
ATOM 674 O O . ASP A 1 88 ? 5.593 6.297 5.774 1.00 94.94 88 ASP A O 1
ATOM 678 N N . SER A 1 89 ? 6.842 4.909 4.527 1.00 95.06 89 SER A N 1
ATOM 679 C CA . SER A 1 89 ? 5.875 4.833 3.430 1.00 95.06 89 SER A CA 1
ATOM 680 C C . SER A 1 89 ? 4.589 4.111 3.845 1.00 95.06 89 SER A C 1
ATOM 682 O O . SER A 1 89 ? 3.494 4.601 3.563 1.00 95.06 89 SER A O 1
ATOM 684 N N . ILE A 1 90 ? 4.690 3.011 4.601 1.00 96.38 90 ILE A N 1
ATOM 685 C CA . ILE A 1 90 ? 3.521 2.321 5.178 1.00 96.38 90 ILE A CA 1
ATOM 686 C C . ILE A 1 90 ? 2.734 3.252 6.110 1.00 96.38 90 ILE A C 1
ATOM 688 O O . ILE A 1 90 ? 1.511 3.371 5.984 1.00 96.38 90 ILE A O 1
ATOM 692 N N . HIS A 1 91 ? 3.422 3.971 6.999 1.00 95.44 91 HIS A N 1
ATOM 693 C CA . HIS A 1 91 ? 2.801 4.957 7.880 1.00 95.44 91 HIS A CA 1
ATOM 694 C C . HIS A 1 91 ? 2.077 6.057 7.083 1.00 95.44 91 HIS A C 1
ATOM 696 O O . HIS A 1 91 ? 0.938 6.418 7.403 1.00 95.44 91 HIS A O 1
ATOM 702 N N . GLN A 1 92 ? 2.698 6.579 6.018 1.00 93.31 92 GLN A N 1
ATOM 703 C CA . GLN A 1 92 ? 2.082 7.579 5.142 1.00 93.31 92 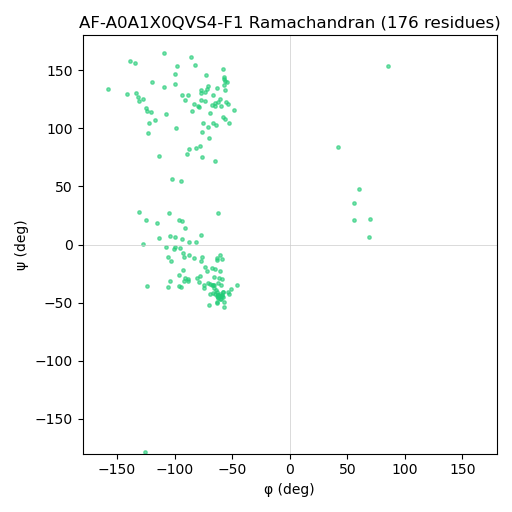GLN A CA 1
ATOM 704 C C . GLN A 1 92 ? 0.842 7.041 4.422 1.00 93.31 92 GLN A C 1
ATOM 706 O O . GLN A 1 92 ? -0.177 7.732 4.394 1.00 93.31 92 GLN A O 1
ATOM 711 N N . LEU A 1 93 ? 0.895 5.823 3.876 1.00 94.19 93 LEU A N 1
ATOM 712 C CA . LEU A 1 93 ? -0.243 5.181 3.212 1.00 94.19 93 LEU A CA 1
ATOM 713 C C . LEU A 1 93 ? -1.449 5.082 4.154 1.00 94.19 93 LEU A C 1
ATOM 715 O O . LEU A 1 93 ? -2.543 5.525 3.806 1.00 94.19 93 LEU A O 1
ATOM 719 N N . LEU A 1 94 ? -1.239 4.579 5.371 1.00 94.12 94 LEU A N 1
ATOM 720 C CA . LEU A 1 94 ? -2.294 4.447 6.380 1.00 94.12 94 LEU A CA 1
ATOM 721 C C . LEU A 1 94 ? -2.832 5.806 6.861 1.00 94.12 94 LEU A C 1
ATOM 723 O O . LEU A 1 94 ? -4.027 5.942 7.131 1.00 94.12 94 LEU A O 1
ATOM 727 N N . SER A 1 95 ? -1.969 6.822 6.946 1.00 91.50 95 SER A N 1
ATOM 728 C CA . SER A 1 95 ? -2.348 8.169 7.393 1.00 91.50 95 SER A CA 1
ATOM 729 C C . SER A 1 95 ? -3.135 8.952 6.339 1.00 91.50 95 SER A C 1
ATOM 731 O O . SER A 1 95 ? -4.005 9.752 6.685 1.00 91.50 95 SER A O 1
ATOM 733 N N . ARG A 1 96 ? -2.821 8.752 5.054 1.00 89.38 96 ARG A N 1
ATOM 734 C CA . ARG A 1 96 ? -3.361 9.557 3.946 1.00 89.38 96 ARG A CA 1
ATOM 735 C C . ARG A 1 96 ? -4.569 8.920 3.273 1.00 89.38 96 ARG A C 1
ATOM 737 O O . ARG A 1 96 ? -5.485 9.635 2.875 1.00 89.38 96 ARG A O 1
ATOM 744 N N . LEU A 1 97 ? -4.601 7.592 3.149 1.00 91.25 97 LEU A N 1
ATOM 745 C CA . LEU A 1 97 ? -5.676 6.886 2.452 1.00 91.25 97 LEU A CA 1
ATOM 746 C C . LEU A 1 97 ? -6.892 6.709 3.374 1.00 91.25 97 LEU A C 1
ATOM 748 O O . LEU A 1 97 ? -7.116 5.678 4.017 1.00 91.25 97 LEU A O 1
ATOM 752 N N . SER A 1 98 ? -7.714 7.756 3.438 1.00 90.19 98 SER A N 1
ATOM 753 C CA . SER A 1 98 ? -8.875 7.847 4.335 1.00 90.19 98 SER A CA 1
ATOM 754 C C . SER A 1 98 ? -9.935 6.760 4.112 1.00 90.19 98 SER A C 1
ATOM 756 O O . SER A 1 98 ? -10.671 6.442 5.045 1.00 90.19 98 SER A O 1
ATOM 758 N N . ARG A 1 99 ? -9.990 6.152 2.919 1.00 93.44 99 ARG A N 1
ATOM 759 C CA . ARG A 1 99 ? -10.923 5.061 2.580 1.00 93.44 99 ARG A CA 1
ATOM 760 C C . ARG A 1 99 ? -10.312 3.663 2.649 1.00 93.44 99 ARG A C 1
ATOM 762 O O . ARG A 1 99 ? -11.044 2.692 2.466 1.00 93.44 99 ARG A O 1
ATOM 769 N N . LEU A 1 100 ? -9.017 3.551 2.953 1.00 94.88 100 LEU A N 1
ATOM 770 C CA . LEU A 1 100 ? -8.311 2.273 2.958 1.00 94.88 100 LEU A CA 1
ATOM 771 C C . LEU A 1 100 ? -8.869 1.351 4.039 1.00 94.88 100 LEU A C 1
ATOM 773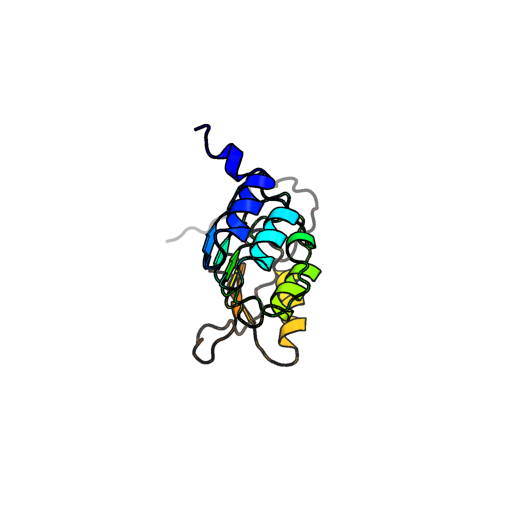 O O . LEU A 1 100 ? -8.846 1.679 5.223 1.00 94.88 100 LEU A O 1
ATOM 777 N N . LYS A 1 101 ? -9.383 0.202 3.629 1.00 95.75 101 LYS A N 1
ATOM 778 C CA . LYS A 1 101 ? -9.900 -0.848 4.503 1.00 95.75 101 LYS A CA 1
ATOM 779 C C . LYS A 1 101 ? -8.836 -1.895 4.781 1.00 95.75 101 LYS A C 1
ATOM 781 O O . LYS A 1 101 ? -8.783 -2.395 5.895 1.00 95.75 101 LYS A O 1
ATOM 786 N N . GLU A 1 102 ? -8.000 -2.205 3.794 1.00 96.81 102 GLU A N 1
ATOM 787 C CA . GLU A 1 102 ? -7.011 -3.277 3.894 1.00 96.81 102 GLU A CA 1
ATOM 788 C C . GLU A 1 102 ? -5.689 -2.880 3.226 1.00 96.81 102 GLU A C 1
ATOM 790 O O . GLU A 1 102 ? -5.667 -2.459 2.066 1.00 96.81 102 GLU A O 1
ATOM 795 N N . LEU A 1 103 ? -4.586 -3.055 3.954 1.00 97.56 103 LEU A N 1
ATOM 796 C CA . LEU A 1 103 ? -3.219 -2.943 3.453 1.00 97.56 103 LEU A CA 1
ATOM 797 C C . LEU A 1 103 ? -2.486 -4.262 3.700 1.00 97.56 103 LEU A C 1
ATOM 799 O O . LEU A 1 103 ? -2.116 -4.565 4.833 1.00 97.56 103 LEU A O 1
ATOM 803 N N . CYS A 1 104 ? -2.289 -5.056 2.653 1.00 97.44 104 CYS A N 1
ATOM 804 C CA . CYS A 1 104 ? -1.586 -6.332 2.755 1.00 97.44 104 CYS A CA 1
ATOM 805 C C . CYS A 1 104 ? -0.072 -6.111 2.639 1.00 97.44 104 CYS A C 1
ATOM 807 O O . CYS A 1 104 ? 0.407 -5.668 1.589 1.00 97.44 104 CYS A O 1
ATOM 809 N N . LEU A 1 105 ? 0.658 -6.402 3.722 1.00 95.69 105 LEU A N 1
ATOM 810 C CA . LEU A 1 105 ? 2.119 -6.258 3.809 1.00 95.69 105 LEU A CA 1
ATOM 811 C C . LEU A 1 105 ? 2.861 -7.554 3.450 1.00 95.69 105 LEU A C 1
ATOM 813 O O . LEU A 1 105 ? 4.022 -7.518 3.042 1.00 95.69 105 LEU A O 1
ATOM 817 N N . GLY A 1 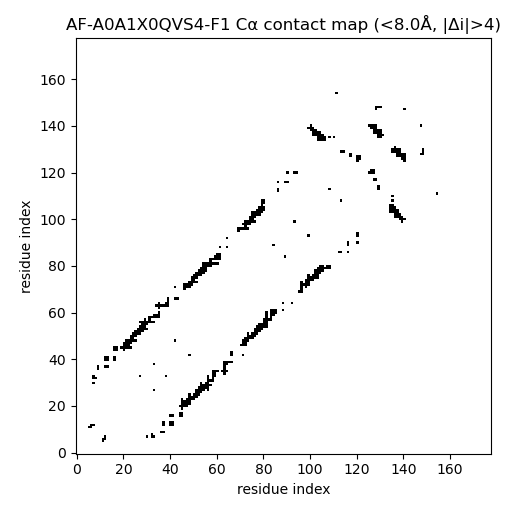106 ? 2.175 -8.692 3.565 1.00 93.12 106 GLY A N 1
ATOM 818 C CA . GLY A 1 106 ? 2.715 -10.014 3.286 1.00 93.12 106 GLY A CA 1
ATOM 819 C C . GLY A 1 106 ? 3.442 -10.627 4.482 1.00 93.12 106 GLY A C 1
ATOM 820 O O . GLY A 1 106 ? 4.009 -9.943 5.330 1.00 93.12 106 GLY A O 1
ATOM 821 N N . VAL A 1 107 ? 3.471 -11.961 4.516 1.00 87.00 107 VAL A N 1
ATOM 822 C CA . VAL A 1 107 ? 4.001 -12.764 5.641 1.00 87.00 107 VAL A CA 1
ATOM 823 C C . VAL A 1 107 ? 5.497 -12.583 5.918 1.00 87.00 107 VAL A C 1
ATOM 825 O O . VAL A 1 107 ? 6.007 -13.076 6.919 1.00 87.00 107 VAL A O 1
ATOM 828 N N . THR A 1 108 ? 6.217 -11.925 5.012 1.00 86.62 108 THR A N 1
ATOM 829 C CA . THR A 1 108 ? 7.646 -11.625 5.155 1.00 86.62 108 THR A CA 1
ATOM 830 C C . THR A 1 108 ? 7.904 -10.259 5.783 1.00 86.62 108 THR A C 1
ATOM 832 O O . THR A 1 108 ? 9.062 -9.946 6.047 1.00 86.62 108 THR A O 1
ATOM 835 N N . TYR A 1 109 ? 6.871 -9.436 5.988 1.00 90.69 109 TYR A N 1
ATOM 836 C CA . 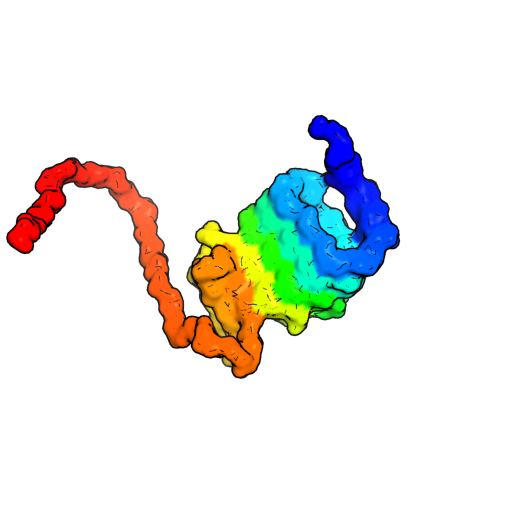TYR A 1 109 ? 7.020 -8.126 6.611 1.00 90.69 109 TYR A CA 1
ATOM 837 C C . TYR A 1 109 ? 7.300 -8.256 8.113 1.00 90.69 109 TYR A C 1
ATOM 839 O O . TYR A 1 109 ? 6.797 -9.166 8.775 1.00 90.69 109 TYR A O 1
ATOM 847 N N . ASP A 1 110 ? 8.101 -7.335 8.646 1.00 92.12 110 ASP A N 1
ATOM 848 C CA . ASP A 1 110 ? 8.453 -7.291 10.064 1.00 92.12 110 ASP A CA 1
ATOM 849 C C . ASP A 1 110 ? 7.230 -6.893 10.911 1.00 92.12 110 ASP A C 1
ATOM 851 O O . ASP A 1 110 ? 6.724 -5.771 10.829 1.00 92.12 110 ASP A O 1
ATOM 855 N N . LEU A 1 111 ? 6.748 -7.833 11.729 1.00 90.00 111 LEU A N 1
ATOM 856 C CA . LEU A 1 111 ? 5.598 -7.623 12.609 1.00 90.00 111 LEU A CA 1
ATOM 857 C C . LEU A 1 111 ? 5.882 -6.605 13.720 1.00 90.00 111 LEU A C 1
ATOM 859 O O . LEU A 1 111 ? 4.981 -5.843 14.060 1.00 90.00 111 LEU A O 1
ATOM 863 N N . ASP A 1 112 ? 7.109 -6.543 14.248 1.00 91.44 112 ASP A N 1
ATOM 864 C CA . ASP A 1 112 ? 7.458 -5.558 15.278 1.00 91.44 112 ASP A CA 1
ATOM 865 C C . ASP A 1 112 ? 7.435 -4.141 14.683 1.00 91.44 112 ASP A C 1
ATOM 867 O O . ASP A 1 112 ? 7.054 -3.180 15.355 1.00 91.44 112 ASP A O 1
ATOM 871 N N . GLU A 1 113 ? 7.824 -3.995 13.413 1.00 93.25 113 GLU A N 1
ATOM 872 C CA . GLU A 1 113 ? 7.725 -2.722 12.693 1.00 93.25 113 GLU A CA 1
ATOM 873 C C . GLU A 1 113 ? 6.268 -2.336 12.412 1.00 93.25 113 GLU A C 1
ATOM 875 O O . GLU A 1 113 ? 5.880 -1.185 12.630 1.00 93.25 113 GLU A O 1
ATOM 880 N N . ALA A 1 114 ? 5.435 -3.293 11.991 1.00 93.00 114 ALA A N 1
ATOM 881 C CA . ALA A 1 114 ? 4.006 -3.057 11.799 1.00 93.00 114 ALA A CA 1
ATOM 882 C C . ALA A 1 114 ? 3.314 -2.633 13.108 1.00 93.00 114 ALA A C 1
ATOM 884 O O . ALA A 1 114 ? 2.535 -1.676 13.107 1.00 93.00 114 ALA A O 1
ATOM 885 N N . ASP A 1 115 ? 3.641 -3.281 14.229 1.00 92.75 115 ASP A N 1
ATOM 886 C CA . ASP A 1 115 ? 3.120 -2.927 15.552 1.00 92.75 115 ASP A CA 1
ATOM 887 C C . ASP A 1 115 ? 3.539 -1.505 15.960 1.00 92.75 115 ASP A C 1
ATOM 889 O O . ASP A 1 115 ? 2.689 -0.722 16.389 1.00 92.75 115 ASP A O 1
ATOM 893 N N . ARG A 1 116 ? 4.804 -1.110 15.741 1.00 95.06 116 ARG A N 1
ATOM 894 C CA . ARG A 1 116 ? 5.277 0.270 15.986 1.00 95.06 116 ARG A CA 1
ATOM 895 C C . ARG A 1 116 ? 4.484 1.308 15.189 1.00 95.06 116 ARG A C 1
ATOM 897 O O . ARG A 1 116 ? 4.081 2.336 15.735 1.00 95.06 116 ARG A O 1
ATOM 904 N N . ILE A 1 117 ? 4.229 1.048 13.906 1.00 95.81 117 ILE A N 1
ATOM 905 C CA . ILE A 1 117 ? 3.419 1.940 13.059 1.00 95.81 117 ILE A CA 1
ATOM 906 C C . ILE A 1 117 ? 1.988 2.045 13.606 1.00 95.81 117 ILE A C 1
ATOM 908 O O . ILE A 1 117 ? 1.427 3.143 13.685 1.00 95.81 117 ILE A O 1
ATOM 912 N N . LEU A 1 118 ? 1.393 0.919 14.005 1.00 94.81 118 LEU A N 1
ATOM 913 C CA . LEU A 1 118 ? 0.042 0.885 14.561 1.00 94.81 118 LEU A CA 1
ATOM 914 C C . LEU A 1 118 ? -0.056 1.607 15.907 1.00 94.81 118 LEU A C 1
ATOM 916 O O . LEU A 1 118 ? -1.059 2.283 16.134 1.00 94.81 118 LEU A O 1
ATOM 920 N N . GLU A 1 119 ? 0.955 1.523 16.774 1.00 94.00 119 GLU A N 1
ATOM 921 C CA . GLU A 1 119 ? 1.020 2.286 18.030 1.00 94.00 119 GLU A CA 1
ATOM 922 C C . GLU A 1 119 ? 0.945 3.801 17.779 1.00 94.00 119 GLU A C 1
ATOM 924 O O . GLU A 1 119 ? 0.231 4.513 18.490 1.00 94.00 119 GLU A O 1
ATOM 929 N N . ILE A 1 120 ? 1.624 4.289 16.735 1.00 94.25 120 ILE A N 1
ATOM 930 C CA . ILE A 1 120 ? 1.623 5.707 16.349 1.00 94.25 120 ILE A CA 1
ATOM 931 C C . ILE A 1 120 ? 0.258 6.114 15.781 1.00 94.25 120 ILE A C 1
ATOM 933 O O . ILE A 1 120 ? -0.352 7.081 16.242 1.00 94.25 120 ILE A O 1
ATOM 937 N N . ILE A 1 121 ? -0.254 5.375 14.794 1.00 93.19 121 ILE A N 1
ATOM 938 C CA . ILE A 1 121 ? -1.486 5.744 14.074 1.00 93.19 121 ILE A CA 1
ATOM 939 C C . ILE A 1 121 ? -2.724 5.624 14.964 1.00 93.19 121 ILE A C 1
ATOM 941 O O . ILE A 1 121 ? -3.657 6.425 14.843 1.00 93.19 121 ILE A O 1
ATOM 945 N N . ASN A 1 122 ? -2.728 4.650 15.873 1.00 93.06 122 ASN A N 1
ATOM 946 C CA . ASN A 1 122 ? -3.833 4.427 16.795 1.00 93.06 122 ASN A CA 1
ATOM 947 C C . ASN A 1 122 ? -3.735 5.249 18.088 1.00 93.06 122 ASN A C 1
ATOM 949 O O . ASN A 1 122 ? -4.607 5.110 18.945 1.00 93.06 122 ASN A O 1
ATOM 953 N N . HIS A 1 123 ? -2.710 6.098 18.247 1.00 90.75 123 HIS A N 1
ATOM 954 C CA . HIS A 1 123 ? -2.434 6.803 19.503 1.00 90.75 123 HIS A CA 1
ATOM 955 C C . HIS A 1 123 ? -3.640 7.595 20.035 1.00 90.75 123 HIS A C 1
ATOM 957 O O . HIS A 1 123 ? -3.917 7.579 21.232 1.00 90.75 123 HIS A O 1
ATOM 963 N N . CYS A 1 124 ? -4.379 8.265 19.144 1.00 85.50 124 CYS A N 1
ATOM 964 C CA . CYS A 1 124 ? -5.556 9.057 19.519 1.00 85.50 124 CYS A CA 1
ATOM 965 C C . CYS A 1 124 ? -6.870 8.265 19.458 1.00 85.50 124 CYS A C 1
ATOM 967 O O . CYS A 1 124 ? -7.810 8.562 20.190 1.00 85.50 124 CYS A O 1
ATOM 969 N N . GLU A 1 125 ? -6.962 7.298 18.550 1.00 87.75 125 GLU A N 1
ATOM 970 C CA . GLU A 1 125 ? -8.163 6.510 18.287 1.00 87.75 125 GLU A CA 1
ATOM 971 C C . GLU A 1 125 ? -7.745 5.204 17.620 1.00 87.75 125 GLU A C 1
ATOM 973 O O . GLU A 1 125 ? -6.972 5.223 16.662 1.00 87.75 125 GLU A O 1
ATOM 978 N N . LYS A 1 126 ? -8.284 4.072 18.083 1.00 86.81 126 LYS A N 1
ATOM 979 C CA . LYS A 1 126 ? -8.012 2.772 17.466 1.00 86.81 126 LYS A CA 1
ATOM 980 C C . LYS A 1 126 ? -8.710 2.701 16.102 1.00 86.81 126 LYS A C 1
ATOM 982 O O . LYS A 1 126 ? -9.914 2.475 16.033 1.00 86.81 126 LYS A O 1
ATOM 987 N N . LYS A 1 127 ? -7.947 2.900 15.028 1.00 91.19 127 LYS A N 1
ATOM 988 C CA . LYS A 1 127 ? -8.415 2.936 13.632 1.00 91.19 127 LYS A CA 1
ATOM 989 C C . LYS A 1 127 ? -8.074 1.673 12.860 1.00 91.19 127 LYS A C 1
ATOM 991 O O . LYS A 1 127 ? -8.826 1.297 11.967 1.00 91.19 127 LYS A O 1
ATOM 996 N N . PHE A 1 128 ? -6.957 1.037 13.190 1.00 94.25 128 PHE A N 1
ATOM 997 C CA . PHE A 1 128 ? -6.449 -0.128 12.478 1.00 94.25 128 PHE A CA 1
ATOM 998 C C . PHE A 1 128 ? -6.002 -1.226 13.441 1.00 94.25 128 PHE A C 1
ATOM 1000 O O . PHE A 1 128 ? -5.643 -0.962 14.590 1.00 94.25 128 PHE A O 1
ATOM 1007 N N . PHE A 1 129 ? -5.996 -2.461 12.963 1.00 92.75 129 PHE A N 1
ATOM 1008 C CA . PHE A 1 129 ? -5.370 -3.607 13.615 1.00 92.75 129 PHE A CA 1
ATOM 1009 C C . PHE A 1 129 ? -4.658 -4.449 12.559 1.00 92.75 129 PHE A C 1
ATOM 1011 O O . PHE A 1 129 ? -5.003 -4.364 11.384 1.00 92.75 129 PHE A O 1
ATOM 1018 N N . ILE A 1 130 ? -3.678 -5.255 12.958 1.00 92.31 130 ILE A N 1
ATOM 1019 C CA . ILE A 1 130 ? -3.075 -6.239 12.059 1.00 92.31 130 ILE A CA 1
ATOM 1020 C C . ILE A 1 130 ? -3.770 -7.592 12.226 1.00 92.31 130 ILE A C 1
ATOM 1022 O O . ILE A 1 130 ? -3.955 -8.089 13.337 1.00 92.31 130 ILE A O 1
ATOM 1026 N N . ASP A 1 131 ? -4.195 -8.165 11.108 1.00 90.88 131 ASP A N 1
ATOM 1027 C CA . ASP A 1 131 ? -4.731 -9.513 11.003 1.00 90.88 131 ASP A CA 1
ATOM 1028 C C . ASP A 1 131 ? -3.615 -10.443 10.509 1.00 90.88 131 ASP A C 1
ATOM 1030 O O . ASP A 1 131 ? -3.261 -10.482 9.323 1.00 90.88 131 ASP A O 1
ATOM 1034 N N . ILE A 1 132 ? -3.022 -11.172 11.455 1.00 86.44 132 ILE A N 1
ATOM 1035 C CA . ILE A 1 132 ? -1.924 -12.103 11.181 1.00 86.44 132 ILE A CA 1
ATOM 1036 C C . ILE A 1 132 ? -2.381 -13.367 10.443 1.00 86.44 132 ILE A C 1
ATOM 1038 O O . ILE A 1 132 ? -1.569 -13.989 9.758 1.00 86.44 132 ILE A O 1
ATOM 1042 N N . GLU A 1 133 ? -3.660 -13.739 10.536 1.00 85.19 133 GLU A N 1
ATOM 1043 C CA . GLU A 1 133 ? -4.216 -14.893 9.819 1.00 85.19 133 GLU A CA 1
ATOM 1044 C C . GLU A 1 133 ? -4.476 -14.543 8.350 1.00 85.19 133 GLU A C 1
ATOM 1046 O O . GLU A 1 133 ? -4.381 -15.395 7.464 1.00 85.19 133 GLU A O 1
ATOM 1051 N N . ARG A 1 134 ? -4.711 -13.259 8.067 1.00 84.19 134 ARG A N 1
ATOM 1052 C CA . ARG A 1 134 ? -4.901 -12.719 6.721 1.00 84.19 134 ARG A CA 1
ATOM 1053 C C . ARG A 1 134 ? -3.604 -12.168 6.126 1.00 84.19 134 ARG A C 1
ATOM 1055 O O . ARG A 1 134 ? -3.555 -11.028 5.680 1.00 84.19 134 ARG A O 1
ATOM 1062 N N . TYR A 1 135 ? -2.544 -12.974 6.084 1.00 84.12 135 TYR A N 1
ATOM 1063 C CA . TYR A 1 135 ? -1.272 -12.624 5.418 1.00 84.12 135 TYR A CA 1
ATOM 1064 C C . TYR A 1 135 ? -0.620 -11.315 5.906 1.00 84.12 135 TYR A C 1
ATOM 1066 O O . TYR A 1 135 ? -0.011 -10.592 5.118 1.00 84.12 135 TYR A O 1
ATOM 1074 N N . TYR A 1 136 ? -0.737 -11.024 7.204 1.00 89.25 136 TYR A N 1
ATOM 1075 C CA . TYR A 1 136 ? -0.189 -9.817 7.841 1.00 89.25 136 TYR A CA 1
ATOM 1076 C C . TYR A 1 136 ? -0.787 -8.550 7.213 1.00 89.25 136 TYR A C 1
ATOM 1078 O O . TYR A 1 136 ? -0.089 -7.616 6.810 1.00 89.25 136 TYR A O 1
ATOM 1086 N N . THR A 1 137 ? -2.114 -8.552 7.084 1.00 94.25 137 THR A N 1
ATOM 1087 C CA . THR A 1 137 ? -2.870 -7.423 6.539 1.00 94.25 137 THR A CA 1
ATOM 1088 C C . THR A 1 137 ? -3.225 -6.461 7.657 1.00 94.25 137 THR A C 1
ATOM 1090 O O . THR A 1 137 ? -3.804 -6.857 8.665 1.00 94.25 137 THR A O 1
ATOM 1093 N N . ILE A 1 138 ? -2.928 -5.179 7.470 1.00 95.44 138 ILE A N 1
ATOM 1094 C CA . ILE A 1 138 ? -3.464 -4.123 8.322 1.00 95.44 138 ILE A CA 1
ATOM 1095 C C . ILE A 1 138 ? -4.892 -3.817 7.867 1.00 95.44 138 ILE A C 1
ATOM 1097 O O . ILE A 1 138 ? -5.123 -3.393 6.734 1.00 95.44 138 ILE A O 1
ATOM 1101 N N . CYS A 1 139 ? -5.846 -4.019 8.767 1.00 94.81 139 CYS A N 1
ATOM 1102 C CA . CYS A 1 139 ? -7.275 -3.858 8.546 1.00 94.81 139 CYS A CA 1
ATOM 1103 C C . CYS A 1 139 ? -7.797 -2.624 9.287 1.00 94.81 139 CYS A C 1
ATOM 1105 O O . CYS A 1 139 ? -7.483 -2.404 10.461 1.00 94.81 139 CYS A O 1
ATOM 1107 N N . ARG A 1 140 ? -8.624 -1.817 8.619 1.00 94.06 140 ARG A N 1
ATOM 1108 C CA . ARG A 1 140 ? -9.367 -0.723 9.250 1.00 94.06 140 ARG A CA 1
ATOM 1109 C C . ARG A 1 140 ? -10.472 -1.305 10.120 1.00 94.06 140 ARG A C 1
ATOM 1111 O O . ARG A 1 140 ? -11.216 -2.173 9.677 1.00 94.06 140 ARG A O 1
ATOM 1118 N N . ILE A 1 141 ? -10.598 -0.790 11.334 1.00 91.12 141 ILE A N 1
ATOM 1119 C CA . ILE A 1 141 ? -11.637 -1.188 12.277 1.00 91.12 141 ILE A CA 1
ATOM 1120 C C . ILE A 1 141 ? -12.972 -0.609 11.819 1.00 91.12 141 ILE A C 1
ATOM 1122 O O . ILE A 1 141 ? -13.115 0.609 11.690 1.00 91.12 141 ILE A O 1
ATOM 1126 N N . ASN A 1 142 ? -13.967 -1.472 11.630 1.00 82.88 142 ASN A N 1
ATOM 1127 C CA . ASN A 1 142 ? -15.360 -1.055 11.517 1.00 82.88 142 ASN A CA 1
ATOM 1128 C C . ASN A 1 142 ? -16.070 -1.237 12.864 1.00 82.88 142 ASN A C 1
ATOM 1130 O O . ASN A 1 142 ? -15.730 -2.121 13.646 1.00 82.88 142 ASN A O 1
ATOM 1134 N N . HIS A 1 143 ? -17.118 -0.450 13.130 1.00 64.19 143 HIS A N 1
ATOM 1135 C CA . HIS A 1 143 ? -17.900 -0.545 14.377 1.00 64.19 143 HIS A CA 1
ATOM 1136 C C . HIS A 1 143 ? -18.540 -1.927 14.630 1.00 64.19 143 HIS A C 1
ATOM 1138 O O . HIS A 1 143 ? -19.033 -2.180 15.727 1.00 64.19 143 HIS A O 1
ATOM 1144 N N . THR A 1 144 ? -18.553 -2.812 13.632 1.00 59.34 144 THR A N 1
ATOM 1145 C CA . THR A 1 144 ? -19.096 -4.174 13.702 1.00 59.34 144 THR A CA 1
ATOM 1146 C C . THR A 1 144 ? -18.032 -5.260 13.883 1.00 59.34 144 THR A C 1
ATOM 1148 O O . THR A 1 144 ? -18.405 -6.426 14.001 1.00 59.34 144 THR A O 1
ATOM 1151 N N . ASP A 1 145 ? -16.735 -4.928 13.888 1.00 60.91 145 ASP A N 1
ATOM 1152 C CA . ASP A 1 145 ? -15.667 -5.929 13.993 1.00 60.91 145 ASP A CA 1
ATOM 1153 C C . ASP A 1 145 ? -15.537 -6.459 15.427 1.00 60.91 145 ASP A C 1
ATOM 1155 O O . ASP A 1 145 ? -14.990 -5.809 16.317 1.00 60.91 145 ASP A O 1
ATOM 1159 N N . THR A 1 146 ? -16.028 -7.679 15.655 1.00 55.09 146 THR A N 1
ATOM 1160 C CA . THR A 1 146 ? -15.921 -8.380 16.946 1.00 55.09 146 THR A CA 1
ATOM 1161 C C . THR A 1 146 ? -14.583 -9.099 17.138 1.00 55.09 146 THR A C 1
ATOM 1163 O O . THR A 1 146 ? -14.291 -9.534 18.246 1.00 55.09 146 THR A O 1
ATOM 1166 N N . ASN A 1 147 ? -13.775 -9.226 16.080 1.00 58.44 147 ASN A N 1
ATOM 1167 C CA . ASN A 1 147 ? -12.510 -9.974 16.058 1.00 58.44 147 ASN A CA 1
ATOM 1168 C C . ASN A 1 147 ? -11.270 -9.069 16.085 1.00 58.44 147 ASN A C 1
ATOM 1170 O O . ASN A 1 147 ? -10.215 -9.448 15.589 1.00 58.44 147 ASN A O 1
ATOM 1174 N N . ILE A 1 148 ? -11.372 -7.868 16.658 1.00 65.31 148 ILE A N 1
ATOM 1175 C CA . ILE A 1 148 ? -10.198 -7.011 16.842 1.00 65.31 148 ILE A CA 1
ATOM 1176 C C . ILE A 1 148 ? -9.280 -7.690 17.870 1.00 65.31 148 ILE A C 1
ATOM 1178 O O . ILE A 1 148 ? -9.707 -7.858 19.017 1.00 65.31 148 ILE A O 1
ATOM 1182 N N . PRO A 1 149 ? -8.022 -8.028 17.531 1.00 63.91 149 PRO A N 1
ATOM 1183 C CA . PRO A 1 149 ? -7.080 -8.569 18.498 1.00 63.91 149 PRO A CA 1
ATOM 1184 C C . PRO A 1 149 ? -6.943 -7.609 19.689 1.00 63.91 149 PRO A C 1
ATOM 1186 O O . PRO A 1 149 ? -6.655 -6.412 19.542 1.00 63.91 149 PRO A O 1
ATOM 1189 N N . THR A 1 150 ? -7.227 -8.121 20.887 1.00 57.19 150 THR A N 1
ATOM 1190 C CA . THR A 1 150 ? -7.158 -7.369 22.151 1.00 57.19 150 THR A CA 1
ATOM 1191 C C . THR A 1 150 ? -5.800 -7.491 22.832 1.00 57.19 150 THR A C 1
ATOM 1193 O O . THR A 1 150 ? -5.533 -6.758 23.782 1.00 57.19 150 THR A O 1
ATOM 1196 N N . HIS A 1 151 ? -4.946 -8.399 22.358 1.00 48.06 151 HIS A N 1
ATOM 1197 C CA . HIS A 1 151 ? -3.630 -8.665 22.923 1.00 48.06 151 HIS A CA 1
ATOM 1198 C C . HIS A 1 151 ? -2.539 -8.408 21.880 1.00 48.06 151 HIS A C 1
ATOM 1200 O O . HIS A 1 151 ? -2.738 -8.770 20.720 1.00 48.06 151 HIS A O 1
ATOM 1206 N N . PRO A 1 152 ? -1.405 -7.800 22.278 1.00 51.47 152 PRO A N 1
ATOM 1207 C CA . PRO A 1 152 ? -0.240 -7.702 21.409 1.00 51.47 152 PRO A CA 1
ATOM 1208 C C . PRO A 1 152 ? 0.191 -9.106 20.982 1.00 51.47 152 PRO A C 1
ATOM 1210 O O . PRO A 1 152 ? 0.102 -10.055 21.772 1.00 51.47 152 PRO A O 1
ATOM 1213 N N . HIS A 1 153 ? 0.630 -9.243 19.732 1.00 56.50 153 HIS A N 1
ATOM 1214 C CA . HIS A 1 153 ? 1.108 -10.518 19.216 1.00 56.50 153 HIS A CA 1
ATOM 1215 C C . HIS A 1 153 ? 2.263 -11.025 20.091 1.00 56.50 153 HIS A C 1
ATOM 1217 O O . HIS A 1 153 ? 3.040 -10.221 20.621 1.00 56.50 153 HIS A O 1
ATOM 1223 N N . PRO A 1 154 ? 2.380 -12.347 20.313 1.00 45.84 154 PRO A N 1
ATOM 1224 C CA . PRO A 1 154 ? 3.533 -12.884 21.013 1.00 45.84 154 PRO A CA 1
ATOM 1225 C C . PRO A 1 154 ? 4.772 -12.470 20.223 1.00 45.84 154 PRO A C 1
ATOM 1227 O O . PRO A 1 154 ? 4.970 -12.949 19.108 1.00 45.84 154 PRO A O 1
ATOM 1230 N N . ARG A 1 155 ? 5.566 -11.547 20.788 1.00 45.38 155 ARG A N 1
ATOM 1231 C CA . ARG A 1 155 ? 6.820 -11.087 20.187 1.00 45.38 155 ARG A CA 1
ATOM 1232 C C . ARG A 1 155 ? 7.600 -12.321 19.774 1.00 45.38 155 ARG A C 1
ATOM 1234 O O . ARG A 1 155 ? 7.958 -13.135 20.633 1.00 45.38 155 ARG A O 1
ATOM 1241 N N . LEU A 1 156 ? 7.826 -12.484 18.473 1.00 45.22 156 LEU A N 1
ATOM 1242 C CA . LEU A 1 156 ? 8.766 -13.480 17.997 1.00 45.22 156 LEU A CA 1
ATOM 1243 C C . LEU A 1 156 ? 10.111 -13.021 18.539 1.00 45.22 156 LEU A C 1
ATOM 1245 O O . LEU A 1 156 ? 10.677 -12.039 18.076 1.00 45.22 156 LEU A O 1
ATOM 1249 N N . VAL A 1 157 ? 10.579 -13.673 19.603 1.00 39.19 157 VAL A N 1
ATOM 1250 C CA . VAL A 1 157 ? 11.910 -13.418 20.139 1.00 39.19 157 VAL A CA 1
ATOM 1251 C C . VAL A 1 157 ? 12.863 -13.651 18.977 1.00 39.19 157 VAL A C 1
ATOM 1253 O O . VAL A 1 157 ? 13.036 -14.792 18.548 1.00 39.19 157 VAL A O 1
ATOM 1256 N N . HIS A 1 158 ? 13.439 -12.573 18.443 1.00 41.25 158 HIS A N 1
ATOM 1257 C CA . HIS A 1 158 ? 14.563 -12.658 17.530 1.00 41.25 158 HIS A CA 1
ATOM 1258 C C . HIS A 1 158 ? 15.621 -13.509 18.230 1.00 41.25 158 HIS A C 1
ATOM 1260 O O . HIS A 1 158 ? 16.270 -13.063 19.178 1.00 41.25 158 HIS A O 1
ATOM 1266 N N . LEU A 1 159 ? 15.757 -14.764 17.802 1.00 34.25 159 LEU A N 1
ATOM 1267 C CA . LEU A 1 159 ? 16.917 -15.560 18.154 1.00 34.25 159 LEU A CA 1
ATOM 1268 C C . LEU A 1 159 ? 18.114 -14.789 17.589 1.00 34.25 159 LEU A C 1
ATOM 1270 O O . LEU A 1 159 ? 18.136 -14.533 16.380 1.00 34.25 159 LEU A O 1
ATOM 1274 N N . PRO A 1 160 ? 19.071 -14.351 18.426 1.00 31.50 160 PRO A N 1
ATOM 1275 C CA . PRO A 1 160 ? 20.273 -13.731 17.909 1.00 31.50 160 PRO A CA 1
ATOM 1276 C C . PRO A 1 160 ? 20.928 -14.722 16.951 1.00 31.50 160 PRO A C 1
ATOM 1278 O O . PRO A 1 160 ? 20.978 -15.923 17.222 1.00 31.50 160 PRO A O 1
ATOM 1281 N N . SER A 1 161 ? 21.399 -14.211 15.817 1.00 43.62 161 SER A N 1
ATOM 1282 C CA . SER A 1 161 ? 22.147 -14.959 14.811 1.00 43.62 161 SER A CA 1
ATOM 1283 C C . SER A 1 161 ? 23.484 -15.426 15.395 1.00 43.62 161 SER A C 1
ATOM 1285 O O . SER A 1 161 ? 24.537 -14.877 15.084 1.00 43.62 161 SER A O 1
ATOM 1287 N N . THR A 1 162 ? 23.458 -16.407 16.289 1.00 46.72 162 THR A N 1
ATOM 1288 C CA . THR A 1 162 ? 24.646 -17.038 16.858 1.00 46.72 162 THR A CA 1
ATOM 1289 C C . THR A 1 162 ? 24.576 -18.531 16.587 1.00 46.72 162 THR A C 1
ATOM 1291 O O . THR A 1 162 ? 23.898 -19.276 17.287 1.00 46.72 162 THR A O 1
ATOM 1294 N N . ASP A 1 163 ? 25.258 -18.902 15.505 1.00 46.97 163 ASP A N 1
ATOM 1295 C CA . ASP A 1 163 ? 25.997 -20.149 15.297 1.00 46.97 163 ASP A CA 1
ATOM 1296 C C . ASP A 1 163 ? 25.320 -21.441 15.798 1.00 46.97 163 ASP A C 1
ATOM 1298 O O . ASP A 1 163 ? 25.596 -21.954 16.885 1.00 46.97 163 ASP A O 1
ATOM 1302 N N . ILE A 1 164 ? 24.436 -22.010 14.970 1.00 44.00 164 ILE A N 1
ATOM 1303 C CA . ILE A 1 164 ? 23.916 -23.364 15.187 1.00 44.00 164 ILE A CA 1
ATOM 1304 C C . ILE A 1 164 ? 24.984 -24.358 14.723 1.00 44.00 164 ILE A C 1
ATOM 1306 O O . ILE A 1 164 ? 24.941 -24.900 13.619 1.00 44.00 164 ILE A O 1
ATOM 1310 N N . SER A 1 165 ? 25.917 -24.657 15.620 1.00 44.19 165 SER A N 1
ATOM 1311 C CA . SER A 1 165 ? 26.443 -26.016 15.699 1.00 44.19 165 SER A CA 1
ATOM 1312 C C . SER A 1 165 ? 25.301 -26.912 16.188 1.00 44.19 165 SER A C 1
ATOM 1314 O O . SER A 1 165 ? 24.914 -26.851 17.353 1.00 44.19 165 SER A O 1
ATOM 1316 N N . LEU A 1 166 ? 24.713 -27.699 15.283 1.00 39.53 166 LEU A N 1
ATOM 1317 C CA . LEU A 1 166 ? 23.673 -28.685 15.601 1.00 39.53 166 LEU A CA 1
ATOM 1318 C C . LEU A 1 166 ? 24.168 -29.633 16.715 1.00 39.53 166 LEU A C 1
ATOM 1320 O O . LEU A 1 166 ? 25.168 -30.324 16.503 1.00 39.53 166 LEU A O 1
ATOM 1324 N N . PRO A 1 167 ? 23.493 -29.734 17.876 1.00 35.69 167 PRO A N 1
ATOM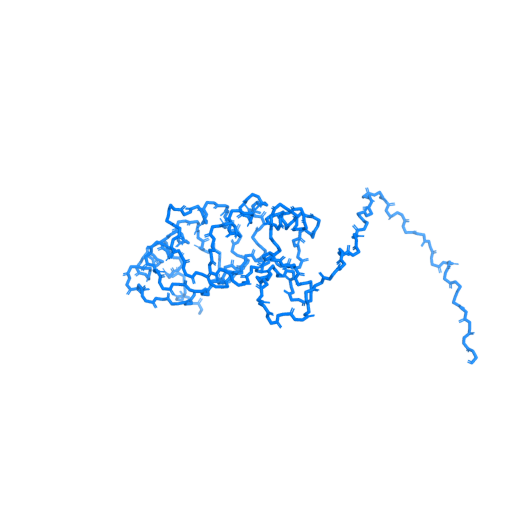 1325 C CA . PRO A 1 167 ? 23.778 -30.808 18.815 1.00 35.69 167 PRO A CA 1
ATOM 1326 C C . PRO A 1 167 ? 23.280 -32.144 18.244 1.00 35.69 167 PRO A C 1
ATOM 1328 O O . PRO A 1 167 ? 22.187 -32.232 17.683 1.00 35.69 167 PRO A O 1
ATOM 1331 N N . SER A 1 168 ? 24.103 -33.189 18.372 1.00 46.03 168 SER A N 1
ATOM 1332 C CA . SER A 1 168 ? 23.824 -34.537 17.867 1.00 46.03 168 SER A CA 1
ATOM 1333 C C . SER A 1 168 ? 22.532 -35.130 18.441 1.00 46.03 168 SER A C 1
ATOM 1335 O O . SER A 1 168 ? 22.166 -34.852 19.580 1.00 46.03 168 SER A O 1
ATOM 1337 N N . ALA A 1 169 ? 21.894 -36.007 17.660 1.00 40.59 169 ALA A N 1
ATOM 1338 C CA . ALA A 1 169 ? 20.551 -36.579 17.822 1.00 40.59 169 ALA A CA 1
ATOM 1339 C C . ALA A 1 169 ? 20.274 -37.446 19.080 1.00 40.59 169 ALA A C 1
ATOM 1341 O O . ALA A 1 169 ? 19.404 -38.310 19.051 1.00 40.59 169 ALA A O 1
ATOM 1342 N N . SER A 1 170 ? 20.977 -37.244 20.193 1.00 42.62 170 SER A N 1
ATOM 1343 C CA . SER A 1 170 ? 20.877 -38.070 21.404 1.00 42.62 170 SER A CA 1
ATOM 1344 C C . SER A 1 170 ? 20.086 -37.439 22.561 1.00 42.62 170 SER A C 1
ATOM 1346 O O . SER A 1 170 ? 20.078 -38.003 23.649 1.00 42.62 170 SER A O 1
ATOM 1348 N N . THR A 1 171 ? 19.426 -36.291 22.374 1.00 43.62 171 THR A N 1
ATOM 1349 C CA . THR A 1 171 ? 18.739 -35.559 23.466 1.00 43.62 171 THR A CA 1
ATOM 1350 C C . THR A 1 171 ? 17.209 -35.613 23.455 1.00 43.62 171 THR A C 1
ATOM 1352 O O . THR A 1 171 ? 16.589 -35.122 24.396 1.00 43.62 171 THR A O 1
ATOM 1355 N N . TRP A 1 172 ? 16.568 -36.254 22.474 1.00 40.00 172 TRP A N 1
ATOM 1356 C CA . TRP A 1 172 ? 15.109 -36.417 22.478 1.00 40.00 172 TRP A CA 1
ATOM 1357 C C . TRP A 1 172 ? 14.696 -37.676 23.255 1.00 40.00 172 TRP A C 1
ATOM 1359 O O . TRP A 1 172 ? 14.435 -38.725 22.672 1.00 40.00 172 TRP A O 1
ATOM 1369 N N . ASN A 1 173 ? 14.618 -37.570 24.584 1.00 43.28 173 ASN A N 1
ATOM 1370 C CA . ASN A 1 173 ? 13.853 -38.519 25.398 1.00 43.28 173 ASN A CA 1
ATOM 1371 C C . ASN A 1 173 ? 12.359 -38.190 25.257 1.00 43.28 173 ASN A C 1
ATOM 1373 O O . ASN A 1 173 ? 11.847 -37.294 25.925 1.00 43.28 173 ASN A O 1
ATOM 1377 N N . LEU A 1 174 ? 11.665 -38.905 24.371 1.00 39.69 174 LEU A N 1
ATOM 1378 C CA . LEU A 1 174 ? 10.202 -38.899 24.295 1.00 39.69 174 LEU A CA 1
ATOM 1379 C C . LEU A 1 174 ? 9.625 -39.777 25.424 1.00 39.69 174 LEU A C 1
ATOM 1381 O O . LEU A 1 174 ? 10.066 -40.918 25.570 1.00 39.69 174 LEU A O 1
ATOM 1385 N N . PRO A 1 175 ? 8.648 -39.301 26.217 1.00 34.22 175 PRO A N 1
ATOM 1386 C CA . PRO A 1 175 ? 7.943 -40.156 27.161 1.00 34.22 175 PRO A CA 1
ATOM 1387 C C . PRO A 1 175 ? 6.980 -41.096 26.424 1.00 34.22 175 PRO A C 1
ATOM 1389 O O . PRO A 1 175 ? 6.197 -40.671 25.575 1.00 34.22 175 PRO A O 1
ATOM 1392 N N . SER A 1 176 ? 7.046 -42.383 26.765 1.00 40.50 176 SER A N 1
ATOM 1393 C CA . SER A 1 176 ? 6.158 -43.433 26.266 1.00 40.50 176 SER A CA 1
ATOM 1394 C C . SER A 1 176 ? 4.709 -43.167 26.685 1.00 40.50 176 SER A C 1
ATOM 1396 O O . SER A 1 176 ? 4.417 -43.086 27.877 1.00 40.50 176 SER A O 1
ATOM 1398 N N . LEU A 1 177 ? 3.802 -43.065 25.714 1.00 40.84 177 LEU A N 1
ATOM 1399 C CA . LEU A 1 177 ? 2.358 -43.081 25.954 1.00 40.84 177 LEU A CA 1
ATOM 1400 C C . LEU A 1 177 ? 1.908 -44.526 26.225 1.00 40.84 177 LEU A C 1
ATOM 1402 O O . LEU A 1 177 ? 2.185 -45.415 25.416 1.00 40.84 177 LEU A O 1
ATOM 1406 N N . GLN A 1 178 ? 1.256 -44.739 27.373 1.00 46.56 178 GLN A N 1
ATOM 1407 C CA . GLN A 1 178 ? 0.391 -45.897 27.637 1.00 46.56 178 GLN A CA 1
ATOM 1408 C C . GLN A 1 178 ? -0.994 -45.672 27.035 1.00 46.56 178 GLN A C 1
ATOM 1410 O O . GLN A 1 178 ? -1.439 -44.501 27.026 1.00 46.56 178 GLN A O 1
#